Protein AF-A0A7W7GCS6-F1 (afdb_monomer_lite)

Radius of gyration: 30.34 Å; chains: 1; bounding box: 55×79×99 Å

Secondary structure (DSSP, 8-state):
-HHHHHHHHHTT---HHHHHHHSSS---HHHHHHHT-TT--SPPPHHHHHHHHHHTT--HHHHHHHHHHHHHHHHHHSPPP-----------------------------------SSSSTTSSS------S------SEEEEEPTT-SPPPEEETTEEEEEEEEEEEEETTEEEEEEEESSHHHHHHHHHHHHHSSS-EEEEEEEEEEEEEEEETTTTEEEEEEEEESS-GGGSTTHHHHHHHHHHHB-TT-SSB--GGG------

Sequence (267 aa):
MLALRELRAWSGQRSYYDVASAAEIRLAKSTVYDALNPNRERMPPLEIVRAIVIACRADLETWTQAWQHLRLREHQRAPLPTRPSISRRDPFLSPPPDLATVLTGPDANGRKPLGGQSEEMARARDDRRIVGNNPPKYDHINLAQAGTLPLARDTRAHVVERGYVVGMRGGGLRQTWVFFKDLEPALIFGRTGRMSAGDITGYGVYEAARETRYDKILGKEMTTLHMAGESLDRRKNEREAYIRWLQGVDLESAQFAPQSRRVEKAV

Structure (mmCIF, N/CA/C/O backbone):
data_AF-A0A7W7GCS6-F1
#
_entry.id   AF-A0A7W7GCS6-F1
#
loop_
_atom_site.group_PDB
_atom_site.id
_atom_site.type_symbol
_atom_site.label_atom_id
_atom_site.label_alt_id
_atom_site.label_comp_id
_atom_site.label_asym_id
_atom_site.label_entity_id
_atom_site.label_seq_id
_atom_site.pdbx_PDB_ins_code
_atom_site.Cartn_x
_atom_site.Cartn_y
_atom_site.Cartn_z
_atom_site.occupancy
_atom_site.B_iso_or_equiv
_atom_site.auth_seq_id
_atom_site.auth_comp_id
_atom_site.auth_asym_id
_atom_site.auth_atom_id
_atom_site.pdbx_PDB_model_num
ATOM 1 N N . MET A 1 1 ? 5.697 -2.372 -23.730 1.00 66.38 1 MET A N 1
ATOM 2 C CA . MET A 1 1 ? 6.009 -1.087 -23.061 1.00 66.38 1 MET A CA 1
ATOM 3 C C . MET A 1 1 ? 5.800 -1.116 -21.556 1.00 66.38 1 MET A C 1
ATOM 5 O O . MET A 1 1 ? 6.685 -0.648 -20.852 1.00 66.38 1 MET A O 1
ATOM 9 N N . LEU A 1 2 ? 4.707 -1.710 -21.059 1.00 78.44 2 LEU A N 1
ATOM 10 C CA . LEU A 1 2 ? 4.457 -1.900 -19.618 1.00 78.44 2 LEU A CA 1
ATOM 11 C C . LEU A 1 2 ? 5.656 -2.506 -18.865 1.00 78.44 2 LEU A C 1
ATOM 13 O O . LEU A 1 2 ? 6.104 -1.925 -17.883 1.00 78.44 2 LEU A O 1
ATOM 17 N N . ALA A 1 3 ? 6.276 -3.547 -19.426 1.00 85.88 3 ALA A N 1
ATOM 18 C CA . ALA A 1 3 ? 7.420 -4.229 -18.818 1.00 85.88 3 ALA A CA 1
ATOM 19 C C . ALA A 1 3 ? 8.616 -3.309 -18.464 1.00 85.88 3 ALA A C 1
ATOM 21 O O . ALA A 1 3 ? 9.210 -3.462 -17.404 1.00 85.88 3 ALA A O 1
ATOM 22 N N . LEU A 1 4 ? 8.968 -2.310 -19.291 1.00 88.62 4 LEU A N 1
ATOM 23 C CA . LEU A 1 4 ? 10.085 -1.394 -18.973 1.00 88.62 4 LEU A CA 1
ATOM 24 C C . LEU A 1 4 ? 9.730 -0.399 -17.861 1.00 88.62 4 LEU A C 1
ATOM 26 O O . LEU A 1 4 ? 10.591 -0.000 -17.075 1.00 88.62 4 LEU A O 1
ATOM 30 N N . ARG A 1 5 ? 8.457 0.005 -17.783 1.00 87.81 5 ARG A N 1
ATOM 31 C CA . ARG A 1 5 ? 7.951 0.866 -16.705 1.00 87.81 5 ARG A CA 1
ATOM 32 C C . ARG A 1 5 ? 7.933 0.105 -15.385 1.00 87.81 5 ARG A C 1
ATOM 34 O O . ARG A 1 5 ? 8.369 0.648 -14.372 1.00 87.81 5 ARG A O 1
ATOM 41 N N . GLU A 1 6 ? 7.482 -1.145 -15.426 1.00 87.00 6 GLU A N 1
ATOM 42 C CA . GLU A 1 6 ? 7.548 -2.069 -14.299 1.00 87.00 6 GLU A CA 1
ATOM 43 C C . GLU A 1 6 ? 8.997 -2.229 -13.853 1.00 87.00 6 GLU A C 1
ATOM 45 O O . GLU A 1 6 ? 9.308 -1.883 -12.722 1.00 87.00 6 GLU A O 1
ATOM 50 N N . LEU A 1 7 ? 9.919 -2.597 -14.745 1.00 90.81 7 LEU A N 1
ATOM 51 C CA . LEU A 1 7 ? 11.333 -2.752 -14.397 1.00 90.81 7 LEU A CA 1
ATOM 52 C C . LEU A 1 7 ? 11.899 -1.541 -13.628 1.00 90.81 7 LEU A C 1
ATOM 54 O O . LEU A 1 7 ? 12.531 -1.699 -12.582 1.00 90.81 7 LEU A O 1
ATOM 58 N N . ARG A 1 8 ? 11.601 -0.321 -14.088 1.00 88.00 8 ARG A N 1
ATOM 59 C CA . ARG A 1 8 ? 11.996 0.918 -13.402 1.00 88.00 8 ARG A CA 1
ATOM 60 C C . ARG A 1 8 ? 11.331 1.087 -12.030 1.00 88.00 8 ARG A C 1
ATOM 62 O O . ARG A 1 8 ? 11.945 1.619 -11.103 1.00 88.00 8 ARG A O 1
ATOM 69 N N . ALA A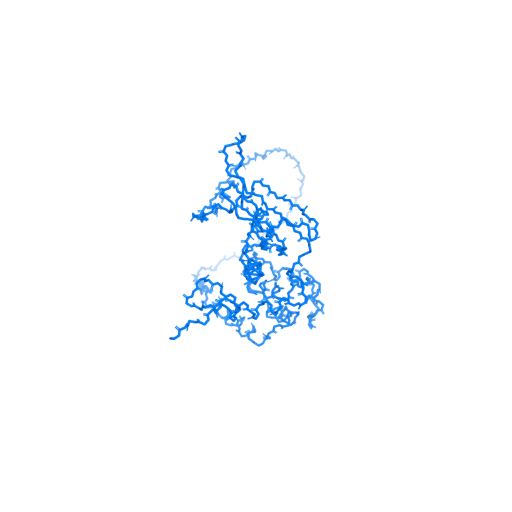 1 9 ? 10.067 0.695 -11.888 1.00 84.31 9 ALA A N 1
ATOM 70 C CA . ALA A 1 9 ? 9.374 0.720 -10.604 1.00 84.31 9 ALA A CA 1
ATOM 71 C C . ALA A 1 9 ? 10.011 -0.263 -9.609 1.00 84.31 9 ALA A C 1
ATOM 73 O O . ALA A 1 9 ? 10.255 0.110 -8.460 1.00 84.31 9 ALA A O 1
ATOM 74 N N . TRP A 1 10 ? 10.361 -1.467 -10.070 1.00 81.56 10 TRP A N 1
ATOM 75 C CA . TRP A 1 10 ? 11.029 -2.502 -9.278 1.00 81.56 10 TRP A CA 1
ATOM 76 C C . TRP A 1 10 ? 12.441 -2.098 -8.850 1.00 81.56 10 TRP A C 1
ATOM 78 O O . TRP A 1 10 ? 12.866 -2.425 -7.744 1.00 81.56 10 TRP A O 1
ATOM 88 N N . SER A 1 11 ? 13.144 -1.309 -9.665 1.00 86.31 11 SER A N 1
ATOM 89 C CA . SER A 1 11 ? 14.462 -0.765 -9.328 1.00 86.31 11 SER A CA 1
ATOM 90 C C . SER A 1 11 ? 14.408 0.482 -8.425 1.00 86.31 11 SER A C 1
ATOM 92 O O . SER A 1 11 ? 15.367 1.257 -8.396 1.00 86.31 11 SER A O 1
ATOM 94 N N . GLY A 1 12 ? 13.285 0.736 -7.742 1.00 87.81 12 GLY A N 1
ATOM 95 C CA . GLY A 1 12 ? 13.130 1.858 -6.812 1.00 87.81 12 GLY A CA 1
ATOM 96 C C . GLY A 1 12 ? 12.779 3.201 -7.459 1.00 87.81 12 GLY A C 1
ATOM 97 O O . GLY A 1 12 ? 13.084 4.238 -6.882 1.00 87.81 12 GLY A O 1
ATOM 98 N N . GLN A 1 13 ? 12.140 3.216 -8.638 1.00 83.62 13 GLN A N 1
ATOM 99 C CA . GLN A 1 13 ? 11.732 4.452 -9.330 1.00 83.62 13 GLN A CA 1
ATOM 100 C C . GLN A 1 13 ? 12.895 5.420 -9.610 1.00 83.62 13 GLN A C 1
ATOM 102 O O . GLN A 1 13 ? 12.774 6.632 -9.429 1.00 83.62 13 GLN A O 1
ATOM 107 N N . ARG A 1 14 ? 14.015 4.901 -10.126 1.00 84.56 14 ARG A N 1
ATOM 108 C CA . ARG A 1 14 ? 15.150 5.737 -10.559 1.00 84.56 14 ARG A CA 1
ATOM 109 C C . ARG A 1 14 ? 14.681 6.918 -11.403 1.00 84.56 14 ARG A C 1
ATOM 111 O O . ARG A 1 14 ? 13.774 6.771 -12.231 1.00 84.56 14 ARG A O 1
ATOM 118 N N . SER A 1 15 ? 15.241 8.104 -11.184 1.00 88.94 15 SER A N 1
ATOM 119 C CA . SER A 1 15 ? 14.819 9.274 -11.948 1.00 88.94 15 SER A CA 1
ATOM 120 C C . SER A 1 15 ? 15.180 9.093 -13.428 1.00 88.94 15 SER A C 1
ATOM 122 O O . SER A 1 15 ? 16.080 8.331 -13.776 1.00 88.94 15 SER A O 1
ATOM 124 N N . TYR A 1 16 ? 14.490 9.795 -14.331 1.00 91.25 16 TYR A N 1
ATOM 125 C CA . TYR A 1 16 ? 14.865 9.778 -15.753 1.00 91.25 16 TYR A CA 1
ATOM 126 C C . TYR A 1 16 ? 16.300 10.275 -15.977 1.00 91.25 16 TYR A C 1
ATOM 128 O O . TYR A 1 16 ? 16.936 9.884 -16.950 1.00 91.25 16 TYR A O 1
ATOM 136 N N . TYR A 1 17 ? 16.798 11.122 -15.070 1.00 89.62 17 TYR A N 1
ATOM 137 C CA . TYR A 1 17 ? 18.172 11.602 -15.086 1.00 89.62 17 TYR A CA 1
ATOM 138 C C . TYR A 1 17 ? 19.155 10.484 -14.734 1.00 89.62 17 TYR A C 1
ATOM 140 O O . TYR A 1 17 ? 20.118 10.290 -15.461 1.00 89.62 17 TYR A O 1
ATOM 148 N N . ASP A 1 18 ? 18.864 9.695 -13.696 1.00 86.31 18 ASP A N 1
ATOM 149 C CA . ASP A 1 18 ? 19.707 8.558 -13.293 1.00 86.31 18 ASP A CA 1
ATOM 150 C C . ASP A 1 18 ? 19.765 7.477 -14.372 1.00 86.31 18 ASP A C 1
ATOM 152 O O . ASP A 1 18 ? 20.781 6.814 -14.548 1.00 86.31 18 ASP A O 1
ATOM 156 N N . VAL A 1 19 ? 18.662 7.284 -15.099 1.00 87.94 19 VAL A N 1
ATOM 157 C CA . VAL A 1 19 ? 18.619 6.346 -16.225 1.00 87.94 19 VAL A CA 1
ATOM 158 C C . VAL A 1 19 ? 19.442 6.866 -17.402 1.00 87.94 19 VAL A C 1
ATOM 160 O O . VAL A 1 19 ? 20.196 6.106 -17.999 1.00 87.94 19 VAL A O 1
ATOM 163 N N . ALA A 1 20 ? 19.327 8.157 -17.716 1.00 90.25 20 ALA A N 1
ATOM 164 C CA . ALA A 1 20 ? 20.106 8.785 -18.777 1.00 90.25 20 ALA A CA 1
ATOM 165 C C . ALA A 1 20 ? 21.611 8.836 -18.459 1.00 90.25 20 ALA A C 1
ATOM 167 O O . ALA A 1 20 ? 22.422 8.704 -19.370 1.00 90.25 20 ALA A O 1
ATOM 168 N N . SER A 1 21 ? 21.985 9.019 -17.188 1.00 86.81 21 SER A N 1
ATOM 169 C CA . SER A 1 21 ? 23.383 9.107 -16.754 1.00 86.81 21 SER A CA 1
ATOM 170 C C . SER A 1 21 ? 24.062 7.746 -16.605 1.00 86.81 21 SER A C 1
ATOM 172 O O . SER A 1 21 ? 25.268 7.654 -16.806 1.00 86.81 21 SER A O 1
ATOM 174 N N . ALA A 1 22 ? 23.307 6.697 -16.268 1.00 84.69 22 ALA A N 1
ATOM 175 C CA . ALA A 1 22 ? 23.829 5.337 -16.135 1.00 84.69 22 ALA A CA 1
ATOM 176 C C . ALA A 1 22 ? 23.951 4.588 -17.473 1.00 84.69 22 ALA A C 1
ATOM 178 O O . ALA A 1 22 ? 24.526 3.503 -17.516 1.00 84.69 22 ALA A O 1
ATOM 179 N N . ALA A 1 23 ? 23.389 5.135 -18.550 1.00 82.50 23 ALA A N 1
ATOM 180 C CA . ALA A 1 23 ? 23.505 4.571 -19.883 1.00 82.50 23 ALA A CA 1
ATOM 181 C C . ALA A 1 23 ? 24.926 4.766 -20.435 1.00 82.50 23 ALA A C 1
ATOM 183 O O . ALA A 1 23 ? 25.475 5.863 -20.376 1.00 82.50 23 ALA A O 1
ATOM 184 N N . GLU A 1 24 ? 25.498 3.724 -21.044 1.00 83.44 24 GLU A N 1
ATOM 185 C CA . GLU A 1 24 ? 26.781 3.822 -21.768 1.00 83.44 24 GLU A CA 1
ATOM 186 C C . GLU A 1 24 ? 26.708 4.818 -22.939 1.00 83.44 24 GLU A C 1
ATOM 188 O O . GLU A 1 24 ? 27.707 5.407 -23.348 1.00 83.44 24 GLU A O 1
ATOM 193 N N . ILE A 1 25 ? 25.499 5.036 -23.459 1.00 85.44 25 ILE A N 1
ATOM 194 C CA . ILE A 1 25 ? 25.200 5.985 -24.526 1.00 85.44 25 ILE A CA 1
ATOM 195 C C . ILE A 1 25 ? 24.598 7.240 -23.892 1.00 85.44 25 ILE A C 1
ATOM 197 O O . ILE A 1 25 ? 23.657 7.150 -23.104 1.00 85.44 25 ILE A O 1
ATOM 201 N N . ARG A 1 26 ? 25.086 8.427 -24.277 1.00 86.69 26 ARG A N 1
ATOM 202 C CA . ARG A 1 26 ? 24.479 9.703 -23.864 1.00 86.69 26 ARG A CA 1
ATOM 203 C C . ARG A 1 26 ? 23.046 9.798 -24.390 1.00 86.69 26 ARG A C 1
ATOM 205 O O . ARG A 1 26 ? 22.824 10.115 -25.557 1.00 86.69 26 ARG A O 1
ATOM 212 N N . LEU A 1 27 ? 22.074 9.559 -23.515 1.00 92.62 27 LEU A N 1
ATOM 213 C CA . LEU A 1 27 ? 20.655 9.708 -23.818 1.00 92.62 27 LEU A CA 1
ATOM 214 C C . LEU A 1 27 ? 20.133 11.044 -23.292 1.00 92.62 27 LEU A C 1
ATOM 216 O O . LEU A 1 27 ? 20.379 11.426 -22.149 1.00 92.62 27 LEU A O 1
ATOM 220 N N . ALA A 1 28 ? 19.353 11.748 -24.110 1.00 93.75 28 ALA A N 1
ATOM 221 C CA . ALA A 1 28 ? 18.600 12.894 -23.622 1.00 93.75 28 ALA A CA 1
ATOM 222 C C . ALA A 1 28 ? 17.491 12.425 -22.666 1.00 93.75 28 ALA A C 1
ATOM 224 O O . ALA A 1 28 ? 16.844 11.397 -22.883 1.00 93.75 28 ALA A O 1
ATOM 225 N N . LYS A 1 29 ? 17.207 13.219 -21.628 1.00 92.19 29 LYS A N 1
ATOM 226 C CA . LYS A 1 29 ? 16.117 12.942 -20.676 1.00 92.19 29 LYS A CA 1
ATOM 227 C C . LYS A 1 29 ? 14.765 12.768 -21.380 1.00 92.19 29 LYS A C 1
ATOM 229 O O . LYS A 1 29 ? 13.984 11.897 -21.002 1.00 92.19 29 LYS A O 1
ATOM 234 N N . SER A 1 30 ? 14.499 13.583 -22.400 1.00 93.56 30 SER A N 1
ATOM 235 C CA . SER A 1 30 ? 13.289 13.500 -23.226 1.00 93.56 30 SER A CA 1
ATOM 236 C C . SER A 1 30 ? 13.180 12.160 -23.953 1.00 93.56 30 SER A C 1
ATOM 238 O O . SER A 1 30 ? 12.092 11.601 -24.008 1.00 93.56 30 SER A O 1
ATOM 240 N N . THR A 1 31 ? 14.295 11.601 -24.426 1.00 94.94 31 THR A N 1
ATOM 241 C CA . THR A 1 31 ? 14.343 10.285 -25.077 1.00 94.94 31 THR A CA 1
ATOM 242 C C . THR A 1 31 ? 13.965 9.164 -24.114 1.00 94.94 31 THR A C 1
ATOM 244 O O . THR A 1 31 ? 13.176 8.292 -24.466 1.00 94.94 31 THR A O 1
ATOM 247 N N . VAL A 1 32 ? 14.475 9.195 -22.877 1.00 93.94 32 VAL A N 1
ATOM 248 C CA . VAL A 1 32 ? 14.107 8.205 -21.847 1.00 93.94 32 VAL A CA 1
ATOM 249 C C . VAL A 1 32 ? 12.633 8.346 -21.462 1.00 93.94 32 VAL A C 1
ATOM 251 O O . VAL A 1 32 ? 11.934 7.347 -21.305 1.00 93.94 32 VAL A O 1
ATOM 254 N N . TYR A 1 33 ? 12.145 9.583 -21.334 1.00 93.81 33 TYR A N 1
ATOM 255 C CA . TYR A 1 33 ? 10.737 9.857 -21.054 1.00 93.81 33 TYR A CA 1
ATOM 256 C C . TYR A 1 33 ? 9.822 9.328 -22.167 1.00 93.81 33 TYR A C 1
ATOM 258 O O . TYR A 1 33 ? 8.877 8.595 -21.885 1.00 93.81 33 TYR A O 1
ATOM 266 N N . ASP A 1 34 ? 10.136 9.631 -23.428 1.00 95.06 34 ASP A N 1
ATOM 267 C CA . ASP A 1 34 ? 9.401 9.147 -24.599 1.00 95.06 34 ASP A CA 1
ATOM 268 C C . ASP A 1 34 ? 9.450 7.615 -24.707 1.00 95.06 34 ASP A C 1
ATOM 270 O O . ASP A 1 34 ? 8.449 6.962 -24.995 1.00 95.06 34 ASP A O 1
ATOM 274 N N . ALA A 1 35 ? 10.593 6.999 -24.405 1.00 94.81 35 ALA A N 1
ATOM 275 C CA . ALA A 1 35 ? 10.733 5.547 -24.368 1.00 94.81 35 ALA A CA 1
ATOM 276 C C . ALA A 1 35 ? 9.920 4.878 -23.254 1.00 94.81 35 ALA A C 1
ATOM 278 O O . ALA A 1 35 ? 9.593 3.707 -23.384 1.00 94.81 35 ALA A O 1
ATOM 279 N N . LEU A 1 36 ? 9.569 5.581 -22.179 1.00 93.38 36 LEU A N 1
ATOM 280 C CA . LEU A 1 36 ? 8.754 5.045 -21.082 1.00 93.38 36 LEU A CA 1
ATOM 281 C C . LEU A 1 36 ? 7.296 5.524 -21.127 1.00 93.38 36 LEU A C 1
ATOM 283 O O . LEU A 1 36 ? 6.518 5.193 -20.230 1.00 93.38 36 LEU A O 1
ATOM 287 N N . ASN A 1 37 ? 6.917 6.279 -22.160 1.00 91.56 37 ASN A N 1
ATOM 288 C CA . ASN A 1 37 ? 5.573 6.812 -22.317 1.00 91.56 37 ASN A CA 1
ATOM 289 C C . ASN A 1 37 ? 4.558 5.666 -22.529 1.00 91.56 37 ASN A C 1
ATOM 291 O O . ASN A 1 37 ? 4.736 4.864 -23.451 1.00 91.56 37 ASN A O 1
ATOM 295 N N . PRO A 1 38 ? 3.485 5.571 -21.714 1.00 87.06 38 PRO A N 1
ATOM 296 C CA . PRO A 1 38 ? 2.460 4.536 -21.872 1.00 87.06 38 PRO A CA 1
ATOM 297 C C . PRO A 1 38 ? 1.756 4.568 -23.230 1.00 87.06 38 PRO A C 1
ATOM 299 O O . PRO A 1 38 ? 1.341 3.520 -23.715 1.00 87.06 38 PRO A O 1
ATOM 302 N N . ASN A 1 39 ? 1.653 5.745 -23.847 1.00 88.62 39 ASN A N 1
ATOM 303 C CA . ASN A 1 39 ? 0.932 5.943 -25.104 1.00 88.62 39 ASN A CA 1
ATOM 304 C C . ASN A 1 39 ? 1.804 5.690 -26.341 1.00 88.62 39 ASN A C 1
ATOM 306 O O . ASN A 1 39 ? 1.357 5.887 -27.467 1.00 88.62 39 ASN A O 1
ATOM 310 N N . ARG A 1 40 ? 3.065 5.286 -26.158 1.00 88.81 40 ARG A N 1
ATOM 311 C CA . ARG A 1 40 ? 3.956 5.000 -27.276 1.00 88.81 40 ARG A CA 1
ATOM 312 C C . ARG A 1 40 ? 3.566 3.678 -27.934 1.00 88.81 40 ARG A C 1
ATOM 314 O O . ARG A 1 40 ? 3.756 2.608 -27.361 1.00 88.81 40 ARG A O 1
ATOM 321 N N . GLU A 1 41 ? 3.092 3.768 -29.172 1.00 87.75 41 GLU A N 1
ATOM 322 C CA . GLU A 1 41 ? 2.669 2.606 -29.964 1.00 87.75 41 GLU A CA 1
ATOM 323 C C . GLU A 1 41 ? 3.845 1.740 -30.428 1.00 87.75 41 GLU A C 1
ATOM 325 O O . GLU A 1 41 ? 3.731 0.521 -30.524 1.00 87.75 41 GLU A O 1
ATOM 330 N N . ARG A 1 42 ? 4.994 2.363 -30.717 1.00 88.50 42 ARG A N 1
ATOM 331 C CA . ARG A 1 42 ? 6.162 1.672 -31.275 1.00 88.50 42 ARG A CA 1
ATOM 332 C C . ARG A 1 42 ? 7.163 1.281 -30.202 1.00 88.50 42 ARG A C 1
ATOM 334 O O . ARG A 1 42 ? 7.600 2.121 -29.414 1.00 88.50 42 ARG A O 1
ATOM 341 N N . MET A 1 43 ? 7.626 0.037 -30.266 1.00 92.06 43 MET A N 1
ATOM 342 C CA . MET A 1 43 ? 8.716 -0.441 -29.424 1.00 92.06 43 MET A CA 1
ATOM 343 C C . MET A 1 43 ? 9.969 0.455 -29.551 1.00 92.06 43 MET A C 1
ATOM 345 O O . MET A 1 43 ? 10.353 0.805 -30.673 1.00 92.06 43 MET A O 1
ATOM 349 N N . PRO A 1 44 ? 10.610 0.859 -28.437 1.00 95.25 44 PRO A N 1
ATOM 350 C CA . PRO A 1 44 ? 11.858 1.599 -28.464 1.00 95.25 44 PRO A CA 1
ATOM 351 C C . PRO A 1 44 ? 12.964 0.791 -29.148 1.00 95.25 44 PRO A C 1
ATOM 353 O O . PRO A 1 44 ? 12.968 -0.440 -29.046 1.00 95.25 44 PRO A O 1
ATOM 356 N N . PRO A 1 45 ? 13.925 1.471 -29.792 1.00 95.12 45 PRO A N 1
ATOM 357 C CA . PRO A 1 45 ? 15.167 0.863 -30.252 1.00 95.12 45 PRO A CA 1
ATOM 358 C C . PRO A 1 45 ? 15.863 0.053 -29.153 1.00 95.12 45 PRO A C 1
ATOM 360 O O . PRO A 1 45 ? 15.849 0.445 -27.982 1.00 95.12 45 PRO A O 1
ATOM 363 N N . LEU A 1 46 ? 16.515 -1.046 -29.545 1.00 95.06 46 LEU A N 1
ATOM 364 C CA . LEU A 1 46 ? 17.197 -1.956 -28.622 1.00 95.06 46 LEU A CA 1
ATOM 365 C C . LEU A 1 46 ? 18.237 -1.236 -27.751 1.00 95.06 46 LEU A C 1
ATOM 367 O O . LEU A 1 46 ? 18.341 -1.524 -26.565 1.00 95.06 46 LEU A O 1
ATOM 371 N N . GLU A 1 47 ? 18.959 -0.261 -28.302 1.00 94.44 47 GLU A N 1
ATOM 372 C CA . GLU A 1 47 ? 19.948 0.537 -27.564 1.00 94.44 47 GLU A CA 1
ATOM 373 C C . GLU A 1 47 ? 19.341 1.260 -26.355 1.00 94.44 47 GLU A C 1
ATOM 375 O O . GLU A 1 47 ? 19.902 1.229 -25.260 1.00 94.44 47 GLU A O 1
ATOM 380 N N . ILE A 1 48 ? 18.148 1.840 -26.522 1.00 94.81 48 ILE A N 1
ATOM 381 C CA . ILE A 1 48 ? 17.435 2.521 -25.435 1.00 94.81 48 ILE A CA 1
ATOM 382 C C . ILE A 1 48 ? 16.981 1.508 -24.382 1.00 94.81 48 ILE A C 1
ATOM 384 O O . ILE A 1 48 ? 17.065 1.772 -23.184 1.00 94.81 48 ILE A O 1
ATOM 388 N N . VAL A 1 49 ? 16.525 0.330 -24.814 1.00 95.50 49 VAL A N 1
ATOM 389 C CA . VAL A 1 49 ? 16.126 -0.748 -23.900 1.00 95.50 49 VAL A CA 1
ATOM 390 C C . VAL A 1 49 ? 17.313 -1.229 -23.071 1.00 95.50 49 VAL A C 1
ATOM 392 O O . VAL A 1 49 ? 17.202 -1.297 -21.849 1.00 95.50 49 VAL A O 1
ATOM 395 N N . ARG A 1 50 ? 18.464 -1.482 -23.704 1.00 94.81 50 ARG A N 1
ATOM 396 C CA . ARG A 1 50 ? 19.701 -1.889 -23.021 1.00 94.81 50 ARG A CA 1
ATOM 397 C C . ARG A 1 50 ? 20.129 -0.856 -21.981 1.00 94.81 50 ARG A C 1
ATOM 399 O O . ARG A 1 50 ? 20.385 -1.220 -20.838 1.00 94.81 50 ARG A O 1
ATOM 406 N N . ALA A 1 51 ? 20.114 0.425 -22.345 1.00 92.56 51 ALA A N 1
ATOM 407 C CA . ALA A 1 51 ? 20.421 1.523 -21.433 1.00 92.56 51 ALA A CA 1
ATOM 408 C C . ALA A 1 51 ? 19.511 1.540 -20.190 1.00 92.56 51 ALA A C 1
ATOM 410 O O . ALA A 1 51 ? 19.998 1.643 -19.063 1.00 92.56 51 ALA A O 1
ATOM 411 N N . ILE A 1 52 ? 18.195 1.384 -20.375 1.00 93.88 52 ILE A N 1
ATOM 412 C CA . ILE A 1 52 ? 17.231 1.335 -19.265 1.00 93.88 52 ILE A CA 1
ATOM 413 C C . ILE A 1 52 ? 17.488 0.116 -18.368 1.00 93.88 52 ILE A C 1
ATOM 415 O O . ILE A 1 52 ? 17.478 0.248 -17.143 1.00 93.88 52 ILE A O 1
ATOM 419 N N . VAL A 1 53 ? 17.737 -1.057 -18.956 1.00 95.38 53 VAL A N 1
ATOM 420 C CA . VAL A 1 53 ? 17.972 -2.311 -18.220 1.00 95.38 53 VAL A CA 1
ATOM 421 C C . VAL A 1 53 ? 19.246 -2.235 -17.377 1.00 95.38 53 VAL A C 1
ATOM 423 O O . VAL A 1 53 ? 19.205 -2.560 -16.188 1.00 95.38 53 VAL A O 1
ATOM 426 N N . ILE A 1 5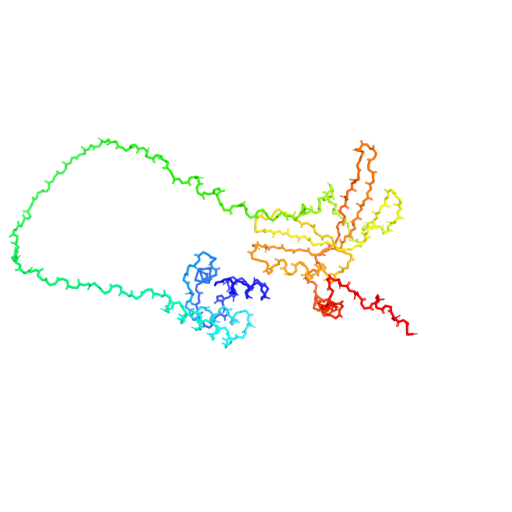4 ? 20.339 -1.718 -17.948 1.00 93.62 54 ILE A N 1
ATOM 427 C CA . ILE A 1 54 ? 21.609 -1.486 -17.242 1.00 93.62 54 ILE A CA 1
ATOM 428 C C . ILE A 1 54 ? 21.401 -0.516 -16.075 1.00 93.62 54 ILE A C 1
ATOM 430 O O . ILE A 1 54 ? 21.776 -0.816 -14.940 1.00 93.62 54 ILE A O 1
ATOM 434 N N . ALA A 1 55 ? 20.728 0.614 -16.315 1.00 92.25 55 ALA A N 1
ATOM 435 C CA . ALA A 1 55 ? 20.451 1.600 -15.273 1.00 92.25 55 ALA A CA 1
ATOM 436 C C . ALA A 1 55 ? 19.619 1.029 -14.112 1.00 92.25 55 ALA A C 1
ATOM 438 O O . ALA A 1 55 ? 19.793 1.438 -12.960 1.00 92.25 55 ALA A O 1
ATOM 439 N N . CYS A 1 56 ? 18.728 0.080 -14.409 1.00 93.00 56 CYS A N 1
ATOM 440 C CA . CYS A 1 56 ? 17.890 -0.611 -13.432 1.00 93.00 56 CYS A CA 1
ATOM 441 C C . CYS A 1 56 ? 18.569 -1.841 -12.801 1.00 93.00 56 CYS A C 1
ATOM 443 O O . CYS A 1 56 ? 17.980 -2.439 -11.902 1.00 93.00 56 CYS A O 1
ATOM 445 N N . ARG A 1 57 ? 19.799 -2.188 -13.218 1.00 93.62 57 ARG A N 1
ATOM 446 C CA . ARG A 1 57 ? 20.568 -3.364 -12.767 1.00 93.62 57 ARG A CA 1
ATOM 447 C C . ARG A 1 57 ? 19.829 -4.694 -12.963 1.00 93.62 57 ARG A C 1
ATOM 449 O O . ARG A 1 57 ? 19.889 -5.566 -12.100 1.00 93.62 57 ARG A O 1
ATOM 456 N N . ALA A 1 58 ? 19.115 -4.831 -14.075 1.00 93.12 58 ALA A N 1
ATOM 457 C CA . ALA A 1 58 ? 18.500 -6.096 -14.470 1.00 93.12 58 ALA A CA 1
ATOM 458 C C . ALA A 1 58 ? 19.382 -6.879 -15.448 1.00 93.12 58 ALA A C 1
ATOM 460 O O . ALA A 1 58 ? 20.357 -6.353 -15.984 1.00 93.12 58 ALA A O 1
ATOM 461 N N . ASP A 1 59 ? 19.027 -8.145 -15.666 1.00 95.62 59 ASP A N 1
ATOM 462 C CA . ASP A 1 59 ? 19.744 -9.029 -16.578 1.00 95.62 59 ASP A CA 1
ATOM 463 C C . ASP A 1 59 ? 19.596 -8.581 -18.042 1.00 95.62 59 ASP A C 1
ATOM 465 O O . ASP A 1 59 ? 18.531 -8.681 -18.652 1.00 95.62 59 ASP A O 1
ATOM 469 N N . LEU A 1 60 ? 20.686 -8.074 -18.614 1.00 95.06 60 LEU A N 1
ATOM 470 C CA . LEU A 1 60 ? 20.699 -7.511 -19.958 1.00 95.06 60 LEU A CA 1
ATOM 471 C C . LEU A 1 60 ? 20.389 -8.549 -21.041 1.00 95.06 60 LEU A C 1
ATOM 473 O O . LEU A 1 60 ? 19.754 -8.206 -22.044 1.00 95.06 60 LEU A O 1
ATOM 477 N N . GLU A 1 61 ? 20.829 -9.793 -20.856 1.00 95.25 61 GLU A N 1
ATOM 478 C CA . GLU A 1 61 ? 20.712 -10.833 -21.874 1.00 95.25 61 GLU A CA 1
ATOM 479 C C . GLU A 1 61 ? 19.256 -11.275 -22.031 1.00 95.25 61 GLU A C 1
ATOM 481 O O . GLU A 1 61 ? 18.698 -11.162 -23.127 1.00 95.25 61 GLU A O 1
ATOM 486 N N . THR A 1 62 ? 18.602 -11.643 -20.924 1.00 94.44 62 THR A N 1
ATOM 487 C CA . THR A 1 62 ? 17.181 -12.026 -20.912 1.00 94.44 62 THR A CA 1
ATOM 488 C C . THR A 1 62 ? 16.294 -10.937 -21.522 1.00 94.44 62 THR A C 1
ATOM 490 O O . THR A 1 62 ? 15.420 -11.217 -22.348 1.00 94.44 62 THR A O 1
ATOM 493 N N . TRP A 1 63 ? 16.528 -9.666 -21.178 1.00 95.31 63 TRP A N 1
ATOM 494 C CA . TRP A 1 63 ? 15.737 -8.554 -21.717 1.00 95.31 63 TRP A CA 1
ATOM 495 C C . TRP A 1 63 ? 16.006 -8.284 -23.201 1.00 95.31 63 TRP A C 1
ATOM 497 O O . TRP A 1 63 ? 15.080 -7.936 -23.940 1.00 95.31 63 TRP A O 1
ATOM 507 N N . THR A 1 64 ? 17.246 -8.467 -23.658 1.00 95.69 64 THR A N 1
ATOM 508 C CA . THR A 1 64 ? 17.609 -8.334 -25.076 1.00 95.69 64 THR A CA 1
ATOM 509 C C . THR A 1 64 ? 16.931 -9.416 -25.915 1.00 95.69 64 THR A C 1
ATOM 511 O O . THR A 1 64 ? 16.319 -9.100 -26.937 1.00 95.69 64 THR A O 1
ATOM 514 N N . GLN A 1 65 ? 16.960 -10.6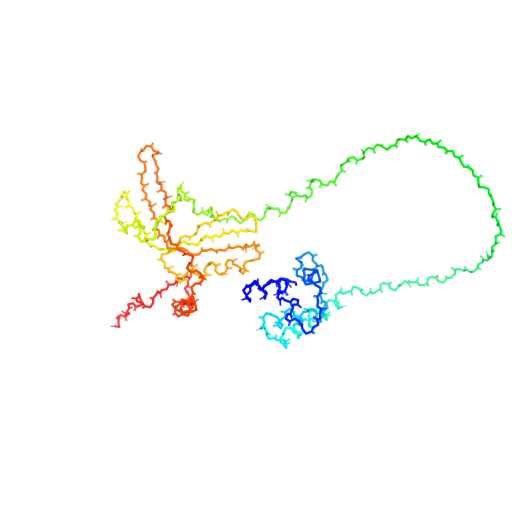70 -25.456 1.00 94.69 65 GLN A N 1
ATOM 515 C CA . GLN A 1 65 ? 16.274 -11.783 -26.117 1.00 94.69 65 GLN A CA 1
ATOM 516 C C . GLN A 1 65 ? 14.756 -11.549 -26.172 1.00 94.69 65 GLN A C 1
ATOM 518 O O . GLN A 1 65 ? 14.142 -11.664 -27.236 1.00 94.69 65 GLN A O 1
ATOM 523 N N . ALA A 1 66 ? 14.143 -11.134 -25.057 1.00 93.12 66 ALA A N 1
ATOM 524 C CA . ALA A 1 66 ? 12.715 -10.819 -25.007 1.00 93.12 66 ALA A CA 1
ATOM 525 C C . ALA A 1 66 ? 12.329 -9.706 -25.998 1.00 93.12 66 ALA A C 1
ATOM 527 O O . ALA A 1 66 ? 11.323 -9.817 -26.705 1.00 93.12 66 ALA A O 1
ATOM 528 N N . TRP A 1 67 ? 13.146 -8.651 -26.097 1.00 95.31 67 TRP A N 1
ATOM 529 C CA . TRP A 1 67 ? 12.945 -7.578 -27.070 1.00 95.31 67 TRP A CA 1
ATOM 530 C C . TRP A 1 67 ? 13.004 -8.097 -28.511 1.00 95.31 67 TRP A C 1
ATOM 532 O O . TRP A 1 67 ? 12.107 -7.807 -29.304 1.00 95.31 67 TRP A O 1
ATOM 542 N N . GLN A 1 68 ? 14.014 -8.906 -28.846 1.00 95.81 68 GLN A N 1
ATOM 543 C CA . GLN A 1 68 ? 14.172 -9.482 -30.186 1.00 95.81 68 GLN A CA 1
ATOM 544 C C . GLN A 1 68 ? 12.970 -10.355 -30.568 1.00 95.81 68 GLN A C 1
ATOM 546 O O . GLN A 1 68 ? 12.415 -10.198 -31.657 1.00 95.81 68 GLN A O 1
ATOM 551 N N . HIS A 1 69 ? 12.500 -11.205 -29.650 1.00 92.94 69 HIS A N 1
ATOM 552 C CA . HIS A 1 69 ? 11.306 -12.026 -29.859 1.00 92.94 69 HIS A CA 1
ATOM 553 C C . HIS A 1 69 ? 10.050 -11.190 -30.132 1.00 92.94 69 HIS A C 1
ATOM 555 O O . HIS A 1 69 ? 9.274 -11.512 -31.035 1.00 92.94 69 HIS A O 1
ATOM 561 N N . LEU A 1 70 ? 9.836 -10.107 -29.381 1.00 92.25 70 LEU A N 1
ATOM 562 C CA . LEU A 1 70 ? 8.698 -9.216 -29.610 1.00 92.25 70 LEU A CA 1
ATOM 563 C C . LEU A 1 70 ? 8.815 -8.479 -30.947 1.00 92.25 70 LEU A C 1
ATOM 565 O O . LEU A 1 70 ? 7.822 -8.357 -31.667 1.00 92.25 70 LEU A O 1
ATOM 569 N N . ARG A 1 71 ? 10.022 -8.046 -31.318 1.00 92.31 71 ARG A N 1
ATOM 570 C CA . ARG A 1 71 ? 10.256 -7.333 -32.574 1.00 92.31 71 ARG A CA 1
ATOM 571 C C . ARG A 1 71 ? 10.032 -8.213 -33.801 1.00 92.31 71 ARG A C 1
ATOM 573 O O . ARG A 1 71 ? 9.466 -7.740 -34.788 1.00 92.31 71 ARG A O 1
ATOM 580 N N . LEU A 1 72 ? 10.417 -9.488 -33.723 1.00 92.19 72 LEU A N 1
ATOM 581 C CA . LEU A 1 72 ? 10.116 -10.493 -34.746 1.00 92.19 72 LEU A CA 1
ATOM 582 C C . LEU A 1 72 ? 8.602 -10.680 -34.914 1.00 92.19 72 LEU A C 1
ATOM 584 O O . LEU A 1 72 ? 8.104 -10.674 -36.039 1.00 92.19 72 LEU A O 1
ATOM 588 N N . ARG A 1 73 ? 7.851 -10.759 -33.807 1.00 88.69 73 ARG A N 1
ATOM 589 C CA . ARG A 1 73 ? 6.381 -10.854 -33.842 1.00 88.69 73 ARG A CA 1
ATOM 590 C C . ARG A 1 73 ? 5.723 -9.617 -34.456 1.00 88.69 73 ARG A C 1
ATOM 592 O O . ARG A 1 73 ? 4.747 -9.760 -35.184 1.00 88.69 73 ARG A O 1
ATOM 599 N N . GLU A 1 74 ? 6.234 -8.414 -34.186 1.00 87.75 74 GLU A N 1
ATOM 600 C CA . GLU A 1 74 ? 5.735 -7.183 -34.821 1.00 87.75 74 GLU A CA 1
ATOM 601 C C . GLU A 1 74 ? 5.951 -7.195 -36.340 1.00 87.75 74 GLU A C 1
ATOM 603 O O . GLU A 1 74 ? 5.033 -6.847 -37.079 1.00 87.75 74 GLU A O 1
ATOM 608 N N . HIS A 1 75 ? 7.117 -7.650 -36.814 1.00 86.94 75 HIS A N 1
ATOM 609 C CA . HIS A 1 75 ? 7.390 -7.758 -38.254 1.00 86.94 75 HIS A CA 1
ATOM 610 C C . HIS A 1 75 ? 6.484 -8.783 -38.938 1.00 86.94 75 HIS A C 1
ATOM 612 O O . HIS A 1 75 ? 6.003 -8.530 -40.036 1.00 86.94 75 HIS A O 1
ATOM 618 N N . GLN A 1 76 ? 6.204 -9.909 -38.280 1.00 86.25 76 GLN A N 1
ATOM 619 C CA . GLN A 1 76 ? 5.295 -10.935 -38.804 1.00 86.25 76 GLN A CA 1
ATOM 620 C C . GLN A 1 76 ? 3.831 -10.476 -38.854 1.00 86.25 76 GLN A C 1
ATOM 622 O O . GLN A 1 76 ? 3.054 -10.994 -39.650 1.00 86.25 76 GLN A O 1
ATOM 627 N N . ARG A 1 77 ? 3.439 -9.519 -38.002 1.00 82.06 77 ARG A N 1
ATOM 628 C CA . ARG A 1 77 ? 2.084 -8.945 -37.975 1.00 82.06 77 ARG A CA 1
ATOM 629 C C . ARG A 1 77 ? 1.885 -7.798 -38.958 1.00 82.06 77 ARG A C 1
ATOM 631 O O . ARG A 1 77 ? 0.738 -7.425 -39.195 1.00 82.06 77 ARG A O 1
ATOM 638 N N . ALA A 1 78 ? 2.957 -7.218 -39.494 1.00 74.25 78 ALA A N 1
ATOM 639 C CA . ALA A 1 78 ? 2.829 -6.182 -40.503 1.00 74.25 78 ALA A CA 1
ATOM 640 C C . ALA A 1 78 ? 2.163 -6.797 -41.750 1.00 74.25 78 ALA A C 1
ATOM 642 O O . ALA A 1 78 ? 2.685 -7.780 -42.283 1.00 74.25 78 ALA A O 1
ATOM 643 N N . PRO A 1 79 ? 1.006 -6.278 -42.203 1.00 64.88 79 PRO A N 1
ATOM 644 C CA . PRO A 1 79 ? 0.360 -6.791 -43.400 1.00 64.88 79 PRO A CA 1
ATOM 645 C C . PRO A 1 79 ? 1.340 -6.673 -44.566 1.00 64.88 79 PRO A C 1
ATOM 647 O O . PRO A 1 79 ? 1.992 -5.639 -44.731 1.00 64.88 79 PRO A O 1
ATOM 650 N N . LEU A 1 80 ? 1.462 -7.752 -45.347 1.00 65.00 80 LEU A N 1
ATOM 651 C CA . LEU A 1 80 ? 2.245 -7.750 -46.579 1.00 65.00 80 LEU A CA 1
ATOM 652 C C . LEU A 1 80 ? 1.865 -6.500 -47.382 1.00 65.00 80 LEU A C 1
ATOM 654 O O . LEU A 1 80 ? 0.667 -6.221 -47.497 1.00 65.00 80 LEU A O 1
ATOM 658 N N . PRO A 1 81 ? 2.836 -5.737 -47.916 1.00 60.59 81 PRO A N 1
ATOM 659 C CA . PRO A 1 81 ? 2.513 -4.596 -48.750 1.00 60.59 81 PRO A CA 1
ATOM 660 C C . PRO A 1 81 ? 1.613 -5.104 -49.871 1.00 60.59 81 PRO A C 1
ATOM 662 O O . PRO A 1 81 ? 2.019 -5.970 -50.649 1.00 60.59 81 PRO A O 1
ATOM 665 N N . THR A 1 82 ? 0.377 -4.603 -49.920 1.00 56.81 82 THR A N 1
ATOM 666 C CA . THR A 1 82 ? -0.522 -4.812 -51.047 1.00 56.81 82 THR A CA 1
ATOM 667 C C . THR A 1 82 ? 0.232 -4.288 -52.253 1.00 56.81 82 THR A C 1
ATOM 669 O O . THR A 1 82 ? 0.385 -3.080 -52.425 1.00 56.81 82 THR A O 1
ATOM 672 N N . ARG A 1 83 ? 0.833 -5.206 -53.013 1.00 49.06 83 ARG A N 1
ATOM 673 C CA . ARG A 1 83 ? 1.635 -4.890 -54.187 1.00 49.06 83 ARG A CA 1
ATOM 674 C C . ARG A 1 83 ? 0.746 -4.007 -55.060 1.00 49.06 83 ARG A C 1
ATOM 676 O O . ARG A 1 83 ? -0.313 -4.497 -55.455 1.00 49.06 83 ARG A O 1
ATOM 683 N N . PRO A 1 84 ? 1.098 -2.735 -55.329 1.00 57.09 84 PRO A N 1
ATOM 684 C CA . PRO A 1 84 ? 0.320 -1.958 -56.270 1.00 57.09 84 PRO A CA 1
ATOM 685 C C . PRO A 1 84 ? 0.370 -2.737 -57.578 1.00 57.09 84 PRO A C 1
ATOM 687 O O . PRO A 1 84 ? 1.444 -2.983 -58.134 1.00 57.09 84 PRO A O 1
ATOM 690 N N . SER A 1 85 ? -0.790 -3.228 -58.008 1.00 54.97 85 SER A N 1
ATOM 691 C CA . SER A 1 85 ? -0.962 -3.776 -59.338 1.00 54.97 85 SER A CA 1
ATOM 692 C C . SER A 1 85 ? -0.600 -2.645 -60.287 1.00 54.97 85 SER A C 1
ATOM 694 O O . SER A 1 85 ? -1.368 -1.698 -60.450 1.00 54.97 85 SER A O 1
ATOM 696 N N . ILE A 1 86 ? 0.610 -2.702 -60.838 1.00 51.47 86 ILE A N 1
ATOM 697 C CA . ILE A 1 86 ? 1.043 -1.831 -61.922 1.00 51.47 86 ILE A CA 1
ATOM 698 C C . ILE A 1 86 ? 0.108 -2.156 -63.086 1.00 51.47 86 ILE A C 1
ATOM 700 O O . ILE A 1 86 ? 0.325 -3.105 -63.839 1.00 51.47 86 ILE A O 1
ATOM 704 N N . SER A 1 87 ? -0.988 -1.402 -63.174 1.00 49.22 87 SER A N 1
ATOM 705 C CA . SER A 1 87 ? -1.816 -1.345 -64.363 1.00 49.22 87 SER A CA 1
ATOM 706 C C . SER A 1 87 ? -1.011 -0.585 -65.403 1.00 49.22 87 SER A C 1
ATOM 708 O O . SER A 1 87 ? -0.821 0.625 -65.334 1.00 49.22 87 SER A O 1
ATOM 710 N N . ARG A 1 88 ? -0.469 -1.369 -66.322 1.00 58.41 88 ARG A N 1
ATOM 711 C CA . ARG A 1 88 ? 0.118 -0.969 -67.596 1.00 58.41 88 ARG A CA 1
ATOM 712 C C . ARG A 1 88 ? -0.936 -0.204 -68.425 1.00 58.41 88 ARG A C 1
ATOM 714 O O . ARG A 1 88 ? -2.091 -0.627 -68.410 1.00 58.41 88 ARG A O 1
ATOM 721 N N . ARG A 1 89 ? -0.476 0.793 -69.204 1.00 47.03 89 ARG A N 1
ATOM 722 C CA . ARG A 1 89 ? -1.157 1.716 -70.162 1.00 47.03 89 ARG A CA 1
ATOM 723 C C . ARG A 1 89 ? -1.385 3.129 -69.601 1.00 47.03 89 ARG A C 1
ATOM 725 O O . ARG A 1 89 ? -1.948 3.257 -68.527 1.00 47.03 89 ARG A O 1
ATOM 732 N N . ASP A 1 90 ? -1.010 4.227 -70.254 1.00 44.00 90 ASP A N 1
ATOM 733 C CA . ASP A 1 90 ? -0.364 4.446 -71.555 1.00 44.00 90 ASP A CA 1
ATOM 734 C C . ASP A 1 90 ? 0.352 5.823 -71.573 1.00 44.00 90 ASP A C 1
ATOM 736 O O . ASP A 1 90 ? 0.101 6.653 -70.696 1.00 44.00 90 ASP A O 1
ATOM 740 N N . PRO A 1 91 ? 1.250 6.065 -72.549 1.00 62.44 91 PRO A N 1
ATOM 741 C CA . PRO A 1 91 ? 2.098 7.251 -72.660 1.00 62.44 91 PRO A CA 1
ATOM 742 C C . PRO A 1 91 ? 1.534 8.259 -73.670 1.00 62.44 91 PRO A C 1
ATOM 744 O O . PRO A 1 91 ? 1.451 7.910 -74.835 1.00 62.44 91 PRO A O 1
ATOM 747 N N . PHE A 1 92 ? 1.227 9.510 -73.308 1.00 44.00 92 PHE A N 1
ATOM 748 C CA . PHE A 1 92 ? 1.068 10.573 -74.317 1.00 44.00 92 PHE A CA 1
ATOM 749 C C . PHE A 1 92 ? 1.275 11.994 -73.741 1.00 44.00 92 PHE A C 1
ATOM 751 O O . PHE A 1 92 ? 0.567 12.417 -72.836 1.00 44.00 92 PHE A O 1
ATOM 758 N N . LEU A 1 93 ? 2.247 12.690 -74.357 1.00 43.47 93 LEU A N 1
ATOM 759 C CA . LEU A 1 93 ? 2.388 14.140 -74.618 1.00 43.47 93 LEU A CA 1
ATOM 760 C C . LEU A 1 93 ? 2.548 15.151 -73.458 1.00 43.47 93 LEU A C 1
ATOM 762 O O . LEU A 1 93 ? 1.579 15.609 -72.872 1.00 43.47 93 LEU A O 1
ATOM 766 N N . SER A 1 94 ? 3.814 15.536 -73.231 1.00 41.44 94 SER A N 1
ATOM 767 C CA . SER A 1 94 ? 4.446 16.862 -73.467 1.00 41.44 94 SER A CA 1
ATOM 768 C C . SER A 1 94 ? 3.749 18.212 -73.126 1.00 41.44 94 SER A C 1
ATOM 770 O O . SER A 1 94 ? 2.530 18.300 -73.120 1.00 41.44 94 SER A O 1
ATOM 772 N N . PRO A 1 95 ? 4.540 19.296 -72.884 1.00 51.03 95 PRO A N 1
ATOM 773 C CA . PRO A 1 95 ? 4.256 20.374 -71.915 1.00 51.03 95 PRO A CA 1
ATOM 774 C C . PRO A 1 95 ? 4.049 21.794 -72.561 1.00 51.03 95 PRO A C 1
ATOM 776 O O . PRO A 1 95 ? 3.508 21.832 -73.662 1.00 51.03 95 PRO A O 1
ATOM 779 N N . PRO A 1 96 ? 4.370 22.952 -71.911 1.00 62.16 96 PRO A N 1
ATOM 780 C CA . PRO A 1 96 ? 3.486 24.089 -71.559 1.00 62.16 96 PRO A CA 1
ATOM 781 C C . PRO A 1 96 ? 3.699 25.359 -72.445 1.00 62.16 96 PRO A C 1
ATOM 783 O O . PRO A 1 96 ? 4.341 25.236 -73.489 1.00 62.16 96 PRO A O 1
ATOM 786 N N . PRO A 1 97 ? 3.200 26.574 -72.083 1.00 51.34 97 PRO A N 1
ATOM 787 C CA . PRO A 1 97 ? 4.090 27.527 -71.378 1.00 51.34 97 PRO A CA 1
ATOM 788 C C . PRO A 1 97 ? 3.447 28.613 -70.459 1.00 51.34 97 PRO A C 1
ATOM 790 O O . PRO A 1 97 ? 2.270 28.941 -70.553 1.00 51.34 97 PRO A O 1
ATOM 793 N N . ASP A 1 98 ? 4.328 29.158 -69.607 1.00 36.56 98 ASP A N 1
ATOM 794 C CA . ASP A 1 98 ? 4.518 30.537 -69.098 1.00 36.56 98 ASP A CA 1
ATOM 795 C C . ASP A 1 98 ? 3.486 31.363 -68.289 1.00 36.56 98 ASP A C 1
ATOM 797 O O . ASP A 1 98 ? 2.439 31.795 -68.756 1.00 36.56 98 ASP A O 1
ATOM 801 N N . LEU A 1 99 ? 3.932 31.679 -67.058 1.00 35.28 99 LEU A N 1
ATOM 802 C CA . LEU A 1 99 ? 4.216 33.017 -66.491 1.00 35.28 99 LEU A CA 1
ATOM 803 C C . LEU A 1 99 ? 3.434 34.240 -67.019 1.00 35.28 99 LEU A C 1
ATOM 805 O O . LEU A 1 99 ? 3.714 34.734 -68.105 1.00 35.28 99 LEU A O 1
ATOM 809 N N . ALA A 1 100 ? 2.631 34.865 -66.142 1.00 30.39 100 ALA A N 1
ATOM 810 C CA . ALA A 1 100 ? 2.886 36.204 -65.567 1.00 30.39 100 ALA A CA 1
ATOM 811 C C . ALA A 1 100 ? 1.639 36.811 -64.880 1.00 30.39 100 ALA A C 1
ATOM 813 O O . ALA A 1 100 ? 0.510 36.583 -65.307 1.00 30.39 100 ALA A O 1
ATOM 814 N N . THR A 1 101 ? 1.899 37.724 -63.928 1.00 39.66 101 THR A N 1
ATOM 815 C CA . THR A 1 101 ? 1.003 38.796 -63.406 1.00 39.66 101 THR A CA 1
ATOM 816 C C . THR A 1 101 ? 0.151 38.385 -62.188 1.00 39.66 101 THR A C 1
ATOM 818 O O . THR A 1 101 ? -0.822 37.660 -62.318 1.00 39.66 101 THR A O 1
ATOM 821 N N . VAL A 1 102 ? 0.575 38.608 -60.933 1.00 33.81 102 VAL A N 1
ATOM 822 C CA . VAL A 1 102 ? 0.652 39.869 -60.145 1.00 33.81 102 VAL A CA 1
ATOM 823 C C . VAL A 1 102 ? -0.700 40.600 -60.028 1.00 33.81 102 VAL A C 1
ATOM 825 O O . VAL A 1 102 ? -1.197 41.099 -61.026 1.00 33.81 102 VAL A O 1
ATOM 828 N N . LEU A 1 103 ? -1.211 40.725 -58.789 1.00 31.86 103 LEU A N 1
ATOM 829 C CA . LEU A 1 103 ? -1.809 41.922 -58.147 1.00 31.86 103 LEU A CA 1
ATOM 830 C C . LEU A 1 103 ? -3.029 41.615 -57.244 1.00 31.86 103 LEU A C 1
ATOM 832 O O . LEU A 1 103 ? -4.106 41.267 -57.705 1.00 31.86 103 LEU A O 1
ATOM 836 N N . THR A 1 104 ? -2.793 41.796 -55.937 1.00 34.41 104 THR A N 1
ATOM 837 C CA . THR A 1 104 ? -3.590 42.555 -54.942 1.00 34.41 104 THR A CA 1
ATOM 838 C C . THR A 1 104 ? -5.124 42.465 -54.910 1.00 34.41 104 THR A C 1
ATOM 840 O O . THR A 1 104 ? -5.794 42.878 -55.849 1.00 34.41 104 THR A O 1
ATOM 843 N N . GLY A 1 105 ? -5.672 42.178 -53.722 1.00 29.77 105 GLY A N 1
ATOM 844 C CA . GLY A 1 105 ? -7.018 42.629 -53.339 1.00 29.77 105 GLY A CA 1
ATOM 845 C C . GLY A 1 105 ? -7.644 41.849 -52.174 1.00 29.77 105 GLY A C 1
ATOM 846 O O . GLY A 1 105 ? -7.737 40.632 -52.291 1.00 29.77 105 GLY A O 1
ATOM 847 N N . PRO A 1 106 ? -8.035 42.501 -51.059 1.00 54.16 106 PRO A N 1
ATOM 848 C CA . PRO A 1 106 ? -8.591 41.871 -49.856 1.00 54.16 106 PRO A CA 1
ATOM 849 C C . PRO A 1 106 ? -10.117 41.695 -49.945 1.00 54.16 106 PRO A C 1
ATOM 851 O O . PRO A 1 106 ? -10.734 42.359 -50.762 1.00 54.16 106 PRO A O 1
ATOM 854 N N . ASP A 1 107 ? -10.684 40.806 -49.115 1.00 40.09 107 ASP A N 1
ATOM 855 C CA . ASP A 1 107 ? -12.021 40.876 -48.472 1.00 40.09 107 ASP A CA 1
ATOM 856 C C . ASP A 1 107 ? -12.294 39.520 -47.777 1.00 40.09 107 ASP A C 1
ATOM 858 O O . ASP A 1 107 ? -12.108 38.449 -48.346 1.00 40.09 107 ASP A O 1
ATOM 862 N N . ALA A 1 108 ? -12.440 39.465 -46.451 1.00 39.16 108 ALA A N 1
ATOM 863 C CA . ALA A 1 108 ? -13.680 39.691 -45.701 1.00 39.16 108 ALA A CA 1
ATOM 864 C C . ALA A 1 108 ? -14.814 38.697 -46.044 1.00 39.16 108 ALA A C 1
ATOM 866 O O . ALA A 1 108 ? -15.608 38.936 -46.943 1.00 39.16 108 ALA A O 1
ATOM 867 N N . ASN A 1 109 ? -14.906 37.608 -45.262 1.00 37.53 109 ASN A N 1
ATOM 868 C CA . ASN A 1 109 ? -16.117 37.098 -44.583 1.00 37.53 109 ASN A CA 1
ATOM 869 C C . ASN A 1 109 ? -16.192 35.567 -44.479 1.00 37.53 109 ASN A C 1
ATOM 871 O O . ASN A 1 109 ? -16.008 34.829 -45.440 1.00 37.53 109 ASN A O 1
ATOM 875 N N . GLY A 1 110 ? -16.623 35.115 -43.298 1.00 38.38 110 GLY A N 1
ATOM 876 C CA . GLY A 1 110 ? -17.479 33.936 -43.180 1.00 38.38 110 GLY A CA 1
ATOM 877 C C . GLY A 1 110 ? -16.789 32.603 -42.909 1.00 38.38 110 GLY A C 1
ATOM 878 O O . GLY A 1 110 ? -16.755 31.730 -43.770 1.00 38.38 110 GLY A O 1
ATOM 879 N N . ARG A 1 111 ? -16.379 32.358 -41.658 1.00 37.97 111 ARG A N 1
ATOM 880 C CA . ARG A 1 111 ? -16.325 30.982 -41.136 1.00 37.97 111 ARG A CA 1
ATOM 881 C C . ARG A 1 111 ? -17.263 30.822 -39.946 1.00 37.97 111 ARG A C 1
ATOM 883 O O . ARG A 1 111 ? -16.994 31.295 -38.848 1.00 37.97 111 ARG A O 1
ATOM 890 N N . LYS A 1 112 ? -18.372 30.126 -40.217 1.00 42.69 112 LYS A N 1
ATOM 891 C CA . LYS A 1 112 ? -19.215 29.436 -39.234 1.00 42.69 112 LYS A CA 1
ATOM 892 C C . LYS A 1 112 ? -18.351 28.522 -38.348 1.00 42.69 112 LYS A C 1
ATOM 894 O O . LYS A 1 112 ? -17.488 27.831 -38.892 1.00 42.69 112 LYS A O 1
ATOM 899 N N . PRO A 1 113 ? -18.629 28.409 -37.040 1.00 42.06 113 PRO A N 1
ATOM 900 C CA . PRO A 1 113 ? -18.155 27.284 -36.253 1.00 42.06 113 PRO A CA 1
ATOM 901 C C . PRO A 1 113 ? -19.031 26.060 -36.561 1.00 42.06 113 PRO A C 1
ATOM 903 O O . PRO A 1 113 ? -20.231 26.055 -36.291 1.00 42.06 113 PRO A O 1
ATOM 906 N N . LEU A 1 114 ? -18.435 25.021 -37.148 1.00 47.22 114 LEU A N 1
ATOM 907 C CA . LEU A 1 114 ? -19.014 23.679 -37.130 1.00 47.22 114 LEU A CA 1
ATOM 908 C C . LEU A 1 114 ? -18.741 23.089 -35.748 1.00 47.22 114 LEU A C 1
ATOM 910 O O . LEU A 1 114 ? -17.620 22.697 -35.430 1.00 47.22 114 LEU A O 1
ATOM 914 N N . GLY A 1 115 ? -19.779 23.103 -34.918 1.00 38.91 115 GLY A N 1
ATOM 915 C CA . GLY A 1 115 ? -19.847 22.288 -33.719 1.00 38.91 115 GLY A CA 1
ATOM 916 C C . GLY A 1 115 ? -20.127 20.823 -34.050 1.00 38.91 115 GLY A C 1
ATOM 917 O O . GLY A 1 115 ? -20.657 20.496 -35.111 1.00 38.91 115 GLY A O 1
ATOM 918 N N . GLY A 1 116 ? -19.824 19.976 -33.068 1.00 43.62 116 GLY A N 1
ATOM 919 C CA . GLY A 1 116 ? -20.419 18.655 -32.916 1.00 43.62 116 GLY A CA 1
ATOM 920 C C . GLY A 1 116 ? -19.591 17.516 -33.493 1.00 43.62 116 GLY A C 1
ATOM 921 O O . GLY A 1 116 ? -19.704 17.226 -34.676 1.00 43.62 116 GLY A O 1
ATOM 922 N N . GLN A 1 117 ? -18.816 16.858 -32.620 1.00 41.69 117 GLN A N 1
ATOM 923 C CA . GLN A 1 117 ? -18.693 15.392 -32.472 1.00 41.69 117 GLN A CA 1
ATOM 924 C C . GLN A 1 117 ? -17.355 15.028 -31.802 1.00 41.69 117 GLN A C 1
ATOM 926 O O . GLN A 1 117 ? -16.444 14.506 -32.437 1.00 41.69 117 GLN A O 1
ATOM 931 N N . SER A 1 118 ? -17.207 15.309 -30.505 1.00 50.44 118 SER A N 1
ATOM 932 C CA . SER A 1 118 ? -16.061 14.780 -29.737 1.00 50.44 118 SER A CA 1
ATOM 933 C C . SER A 1 118 ? -16.259 14.698 -28.217 1.00 50.44 118 SER A C 1
ATOM 935 O O . SER A 1 118 ? -15.317 14.356 -27.509 1.00 50.44 118 SER A O 1
ATOM 937 N N . GLU A 1 119 ? -17.476 14.902 -27.697 1.00 44.03 119 GLU A N 1
ATOM 938 C CA . GLU A 1 119 ? -17.765 14.716 -26.260 1.00 44.03 119 GLU A CA 1
ATOM 939 C C . GLU A 1 119 ? -18.474 13.392 -25.920 1.00 44.03 119 GLU A C 1
ATOM 941 O O . GLU A 1 119 ? -18.475 12.979 -24.761 1.00 44.03 119 GLU A O 1
ATOM 946 N N . GLU A 1 120 ? -19.007 12.663 -26.904 1.00 39.19 120 GLU A N 1
ATOM 947 C CA . GLU A 1 120 ? -19.802 11.451 -26.639 1.00 39.19 120 GLU A CA 1
ATOM 948 C C . GLU A 1 120 ? -18.966 10.156 -26.588 1.00 39.19 120 GLU A C 1
ATOM 950 O O . GLU A 1 120 ? -19.337 9.194 -25.920 1.00 39.19 120 GLU A O 1
ATOM 955 N N . MET A 1 121 ? -17.764 10.144 -27.177 1.00 38.78 121 MET A N 1
ATOM 956 C CA . MET A 1 121 ? -16.845 8.993 -27.098 1.00 38.78 121 MET A CA 1
ATOM 957 C C . MET A 1 121 ? -15.966 8.969 -25.836 1.00 38.78 121 MET A C 1
ATOM 959 O O . MET A 1 121 ? -15.365 7.939 -25.530 1.00 38.78 121 MET A O 1
ATOM 963 N N . ALA A 1 122 ? -15.916 10.058 -25.062 1.00 45.25 122 ALA A N 1
ATOM 964 C CA . ALA A 1 122 ? -15.139 10.121 -23.820 1.00 45.25 122 ALA A CA 1
ATOM 965 C C . ALA A 1 122 ? -15.864 9.504 -22.605 1.00 45.25 122 ALA A C 1
ATOM 967 O O . ALA A 1 122 ? -15.248 9.328 -21.557 1.00 45.25 122 ALA A O 1
ATOM 968 N N . ARG A 1 123 ? -17.149 9.137 -22.732 1.00 41.22 123 ARG A N 1
ATOM 969 C CA . ARG A 1 123 ? -17.953 8.573 -21.629 1.00 41.22 123 ARG A CA 1
ATOM 970 C C . ARG A 1 123 ? -18.140 7.052 -21.675 1.00 41.22 123 ARG A C 1
ATOM 972 O O . ARG A 1 123 ? -18.662 6.488 -20.726 1.00 41.22 123 ARG A O 1
ATOM 979 N N . ALA A 1 124 ? -17.674 6.372 -22.725 1.00 39.72 124 ALA A N 1
ATOM 980 C CA . ALA A 1 124 ? -17.968 4.950 -22.953 1.00 39.72 124 ALA A CA 1
ATOM 981 C C . ALA A 1 124 ? -16.843 3.967 -22.551 1.00 39.72 124 ALA A C 1
ATOM 983 O O . ALA A 1 124 ? -16.890 2.796 -22.923 1.00 39.72 124 ALA A O 1
ATOM 984 N N . ARG A 1 125 ? -15.809 4.409 -21.817 1.00 43.72 125 ARG A N 1
ATOM 985 C CA . ARG A 1 125 ? -14.684 3.539 -21.399 1.00 43.72 125 ARG A CA 1
ATOM 986 C C . ARG A 1 125 ? -14.566 3.272 -19.899 1.00 43.72 125 ARG A C 1
ATOM 988 O O . ARG A 1 125 ? -13.684 2.507 -19.521 1.00 43.72 125 ARG A O 1
ATOM 995 N N . ASP A 1 126 ? -15.460 3.811 -19.075 1.00 41.47 126 ASP A N 1
ATOM 996 C CA . ASP A 1 126 ? -15.345 3.735 -17.611 1.00 41.47 126 ASP A CA 1
ATOM 997 C C . ASP A 1 126 ? -16.463 2.910 -16.955 1.00 41.47 126 ASP A C 1
ATOM 999 O O . ASP A 1 126 ? -17.006 3.276 -15.921 1.00 41.47 126 ASP A O 1
ATOM 1003 N N . ASP A 1 127 ? -16.832 1.790 -17.587 1.00 32.81 127 ASP A N 1
ATOM 1004 C CA . ASP A 1 127 ? -17.902 0.905 -17.100 1.00 32.81 127 ASP A CA 1
ATOM 1005 C C . ASP A 1 127 ? -17.452 -0.555 -16.931 1.00 32.81 127 ASP A C 1
ATOM 1007 O O . ASP A 1 127 ? -18.246 -1.496 -16.924 1.00 32.81 127 ASP A O 1
ATOM 1011 N N . ARG A 1 128 ? -16.151 -0.774 -16.685 1.00 41.88 128 ARG A N 1
ATOM 1012 C CA . ARG A 1 128 ? -15.709 -1.985 -15.971 1.00 41.88 128 ARG A CA 1
ATOM 1013 C C . ARG A 1 128 ? -15.908 -1.769 -14.480 1.00 41.88 128 ARG A C 1
ATOM 1015 O O . ARG A 1 128 ? -14.963 -1.701 -13.698 1.00 41.88 128 ARG A O 1
ATOM 1022 N N . ARG A 1 129 ? -17.181 -1.658 -14.108 1.00 37.84 129 ARG A N 1
ATOM 1023 C CA . ARG A 1 129 ? -17.661 -1.704 -12.736 1.00 37.84 129 ARG A CA 1
ATOM 1024 C C . ARG A 1 129 ? -17.276 -3.078 -12.194 1.00 37.84 129 ARG A C 1
ATOM 1026 O O . ARG A 1 129 ? -17.960 -4.067 -12.441 1.00 37.84 129 ARG A O 1
ATOM 1033 N N . ILE A 1 130 ? -16.131 -3.154 -11.517 1.00 34.56 130 ILE A N 1
ATOM 1034 C CA . ILE A 1 130 ? -15.806 -4.284 -10.651 1.00 34.56 130 ILE A CA 1
ATOM 1035 C C . ILE A 1 130 ? -16.888 -4.264 -9.571 1.00 34.56 130 ILE A C 1
ATOM 1037 O O . ILE A 1 130 ? -16.852 -3.478 -8.627 1.00 34.56 130 ILE A O 1
ATOM 1041 N N . VAL A 1 131 ? -17.932 -5.056 -9.798 1.00 35.75 131 VAL A N 1
ATOM 1042 C CA . VAL A 1 131 ? -18.968 -5.357 -8.821 1.00 35.75 131 VAL A CA 1
ATOM 1043 C C . VAL A 1 131 ? -18.278 -6.160 -7.727 1.00 35.75 131 VAL A C 1
ATOM 1045 O O . VAL A 1 131 ? -17.959 -7.328 -7.918 1.00 35.75 131 VAL A O 1
ATOM 1048 N N . GLY A 1 132 ? -17.980 -5.512 -6.604 1.00 33.78 132 GLY A N 1
ATOM 1049 C CA . GLY A 1 132 ? -17.384 -6.186 -5.458 1.00 33.78 132 GLY A CA 1
ATOM 1050 C C . GLY A 1 132 ? -16.685 -5.222 -4.514 1.00 33.78 132 GLY A C 1
ATOM 1051 O O . GLY A 1 132 ? -15.547 -4.840 -4.752 1.00 33.78 132 GLY A O 1
ATOM 1052 N N . ASN A 1 133 ? -17.373 -4.911 -3.416 1.00 37.69 133 ASN A N 1
ATOM 1053 C CA . ASN A 1 133 ? -16.872 -4.270 -2.201 1.00 37.69 133 ASN A CA 1
ATOM 1054 C C . ASN A 1 133 ? -16.508 -2.786 -2.333 1.00 37.69 133 ASN A C 1
ATOM 1056 O O . ASN A 1 133 ? -15.408 -2.413 -2.733 1.00 37.69 133 ASN A O 1
ATOM 1060 N N . ASN A 1 134 ? -17.430 -1.929 -1.872 1.00 47.25 134 ASN A N 1
ATOM 1061 C CA . ASN A 1 134 ? -17.054 -0.604 -1.383 1.00 47.25 134 ASN A CA 1
ATOM 1062 C C . ASN A 1 134 ? -15.839 -0.787 -0.458 1.00 47.25 134 ASN A C 1
ATOM 1064 O O . ASN A 1 134 ? -15.930 -1.601 0.469 1.00 47.25 134 ASN A O 1
ATOM 1068 N N . PRO A 1 135 ? -14.715 -0.086 -0.691 1.00 55.28 135 PRO A N 1
ATOM 1069 C CA . PRO A 1 135 ? -13.590 -0.154 0.228 1.00 55.28 135 PRO A CA 1
ATOM 1070 C C . PRO A 1 135 ? -14.100 0.180 1.636 1.00 55.28 135 PRO A C 1
ATOM 1072 O O . PRO A 1 135 ? -15.020 1.002 1.746 1.00 55.28 135 PRO A O 1
ATOM 1075 N N . PRO A 1 136 ? -13.561 -0.453 2.696 1.00 60.44 136 PRO A N 1
ATOM 1076 C CA . PRO A 1 136 ? -13.990 -0.179 4.060 1.00 60.44 136 PRO A CA 1
ATOM 1077 C C . PRO A 1 136 ? -13.948 1.330 4.286 1.00 60.44 136 PRO A C 1
ATOM 1079 O O . PRO A 1 136 ? -12.891 1.964 4.244 1.00 60.44 136 PRO A O 1
ATOM 1082 N N . LYS A 1 137 ? -15.135 1.919 4.422 1.00 84.44 137 LYS A N 1
ATOM 1083 C CA . LYS A 1 137 ? -15.287 3.355 4.576 1.00 84.44 137 LYS A CA 1
ATOM 1084 C C . LYS A 1 137 ? -15.165 3.637 6.061 1.00 84.44 137 LYS A C 1
ATOM 1086 O O . LYS A 1 137 ? -16.110 3.418 6.805 1.00 84.44 137 LYS A O 1
ATOM 1091 N N . TYR A 1 138 ? -13.989 4.083 6.478 1.00 93.00 138 TYR A N 1
ATOM 1092 C CA . TYR A 1 138 ? -13.820 4.644 7.811 1.00 93.00 138 TYR A CA 1
ATOM 1093 C C . TYR A 1 138 ? -14.663 5.913 7.915 1.00 93.00 138 TYR A C 1
ATOM 1095 O O . TYR A 1 138 ? -14.613 6.766 7.024 1.00 93.00 138 TYR A O 1
ATOM 1103 N N . ASP A 1 139 ? -15.434 6.036 8.990 1.00 95.00 139 ASP A N 1
ATOM 1104 C CA . ASP A 1 139 ? -16.161 7.266 9.290 1.00 95.00 139 ASP A CA 1
ATOM 1105 C C . ASP A 1 139 ? -15.179 8.383 9.665 1.00 95.00 139 ASP A C 1
ATOM 1107 O O . ASP A 1 139 ? -15.368 9.539 9.282 1.00 95.00 139 ASP A O 1
ATOM 1111 N N . HIS A 1 140 ? -14.095 8.019 10.360 1.00 95.25 140 HIS A N 1
ATOM 1112 C CA . HIS A 1 140 ? -13.058 8.939 10.816 1.00 95.25 140 HIS A CA 1
ATOM 1113 C C . HIS A 1 140 ? -11.657 8.362 10.616 1.00 95.25 140 HIS A C 1
ATOM 1115 O O . HIS A 1 140 ? -11.433 7.158 10.759 1.00 95.25 140 HIS A O 1
ATOM 1121 N N . ILE A 1 141 ? -10.700 9.241 10.315 1.00 95.94 141 ILE A N 1
ATOM 1122 C CA . ILE A 1 141 ? -9.279 8.907 10.218 1.00 95.94 141 ILE A CA 1
ATOM 1123 C C . ILE A 1 141 ? -8.508 9.909 11.069 1.00 95.94 141 ILE A C 1
ATOM 1125 O O . ILE A 1 141 ? -8.509 11.104 10.776 1.00 95.94 141 ILE A O 1
ATOM 1129 N N . ASN A 1 142 ? -7.839 9.408 12.101 1.00 96.56 142 ASN A N 1
ATOM 1130 C CA . ASN A 1 142 ? -7.085 10.194 13.061 1.00 96.56 142 ASN A CA 1
ATOM 1131 C C . ASN A 1 142 ? -5.591 9.912 12.921 1.00 96.56 142 ASN A C 1
ATOM 1133 O O . ASN A 1 142 ? -5.159 8.759 12.864 1.00 96.56 142 ASN A O 1
ATOM 1137 N N . LEU A 1 143 ? -4.798 10.980 12.923 1.00 95.88 143 LEU A N 1
ATOM 1138 C CA . LEU A 1 143 ? -3.349 10.899 13.055 1.00 95.88 143 LEU A CA 1
ATOM 1139 C C . LEU A 1 143 ? -2.999 10.979 14.543 1.00 95.88 143 LEU A C 1
ATOM 1141 O O . LEU A 1 143 ? -3.222 12.002 15.187 1.00 95.88 143 LEU A O 1
ATOM 1145 N N . ALA A 1 144 ? -2.485 9.882 15.081 1.00 94.06 144 ALA A N 1
ATOM 1146 C CA . ALA A 1 144 ? -2.013 9.758 16.449 1.00 94.06 144 ALA A CA 1
ATOM 1147 C C . ALA A 1 144 ? -0.486 9.918 16.502 1.00 94.06 144 ALA A C 1
ATOM 1149 O O . ALA A 1 144 ? 0.228 9.673 15.525 1.00 94.06 144 ALA A O 1
ATOM 1150 N N . GLN A 1 145 ? 0.032 10.312 17.663 1.00 92.88 145 GLN A N 1
ATOM 1151 C CA . GLN A 1 145 ? 1.472 10.324 17.893 1.00 92.88 145 GLN A CA 1
ATOM 1152 C C . GLN A 1 145 ? 2.004 8.885 17.991 1.00 92.88 145 GLN A C 1
ATOM 1154 O O . GLN A 1 145 ? 1.281 7.940 18.324 1.00 92.88 145 GLN A O 1
ATOM 1159 N N . ALA A 1 146 ? 3.290 8.700 17.685 1.00 87.81 146 ALA A N 1
ATOM 1160 C CA . ALA A 1 146 ? 3.938 7.401 17.844 1.00 87.81 146 ALA A CA 1
ATOM 1161 C C . ALA A 1 146 ? 3.803 6.915 19.299 1.00 87.81 146 ALA A C 1
ATOM 1163 O O . ALA A 1 146 ? 4.034 7.671 20.238 1.00 87.81 146 ALA A O 1
ATOM 1164 N N . GLY A 1 147 ? 3.389 5.659 19.483 1.00 91.31 147 GLY A N 1
ATOM 1165 C CA . GLY A 1 147 ? 3.157 5.075 20.808 1.00 91.31 147 GLY A CA 1
ATOM 1166 C C . GLY A 1 147 ? 1.837 5.465 21.488 1.00 91.31 147 GLY A C 1
ATOM 1167 O O . GLY A 1 147 ? 1.499 4.864 22.504 1.00 91.31 147 GLY A O 1
ATOM 1168 N N . THR A 1 148 ? 1.044 6.388 20.928 1.00 95.81 148 THR A N 1
ATOM 1169 C CA . THR A 1 148 ? -0.231 6.835 21.531 1.00 95.81 148 THR A CA 1
ATOM 1170 C C . THR A 1 148 ? -1.465 6.218 20.879 1.00 95.81 148 THR A C 1
ATOM 1172 O O . THR A 1 148 ? -2.579 6.706 21.065 1.00 95.81 148 THR A O 1
ATOM 1175 N N . LEU A 1 149 ? -1.295 5.170 20.073 1.00 97.19 149 LEU A N 1
ATOM 1176 C CA . LEU A 1 149 ? -2.431 4.462 19.493 1.00 97.19 149 LEU A CA 1
ATOM 1177 C C . LEU A 1 149 ? -3.308 3.864 20.623 1.00 97.19 149 LEU A C 1
ATOM 1179 O O . LEU A 1 149 ? -2.760 3.414 21.639 1.00 97.19 149 LEU A O 1
ATOM 1183 N N . PRO A 1 150 ? -4.636 3.756 20.443 1.00 96.75 150 PRO A N 1
ATOM 1184 C CA . PRO A 1 150 ? -5.525 3.077 21.388 1.00 96.75 150 PRO A CA 1
ATOM 1185 C C . PRO A 1 150 ? -5.135 1.616 21.653 1.00 96.75 150 PRO A C 1
ATOM 1187 O O . PRO A 1 150 ? -4.785 0.879 20.726 1.00 96.75 150 PRO A O 1
ATOM 1190 N N . LEU A 1 151 ? -5.187 1.196 22.920 1.00 96.25 151 LEU A N 1
ATOM 1191 C CA . LEU A 1 151 ? -4.911 -0.186 23.324 1.00 96.25 151 LEU A CA 1
ATOM 1192 C C . LEU A 1 151 ? -5.987 -1.140 22.801 1.00 96.25 151 LEU A C 1
ATOM 1194 O O . LEU A 1 151 ? -7.156 -0.770 22.714 1.00 96.25 151 LEU A O 1
ATOM 1198 N N . ALA A 1 152 ? -5.580 -2.375 22.496 1.00 95.75 152 ALA A N 1
ATOM 1199 C CA . ALA A 1 152 ? -6.511 -3.412 22.076 1.00 95.75 152 ALA A CA 1
ATOM 1200 C C . ALA A 1 152 ? -7.590 -3.629 23.147 1.00 95.75 152 ALA A C 1
ATOM 1202 O O . ALA A 1 152 ? -7.295 -3.708 24.342 1.00 95.75 152 ALA A O 1
ATOM 1203 N N . ARG A 1 153 ? -8.842 -3.710 22.705 1.00 96.19 153 ARG A N 1
ATOM 1204 C CA . ARG A 1 153 ? -10.016 -3.839 23.567 1.00 96.19 153 ARG A CA 1
ATOM 1205 C C . ARG A 1 153 ? -11.072 -4.645 22.835 1.00 96.19 153 ARG A C 1
ATOM 1207 O O . ARG A 1 153 ? -11.315 -4.394 21.665 1.00 96.19 153 ARG A O 1
ATOM 1214 N N . ASP A 1 154 ? -11.726 -5.564 23.527 1.00 96.94 154 ASP A N 1
ATOM 1215 C CA . ASP A 1 154 ? -12.834 -6.329 22.962 1.00 96.94 154 ASP A CA 1
ATOM 1216 C C . ASP A 1 154 ? -13.980 -6.364 23.972 1.00 96.94 154 ASP A C 1
ATOM 1218 O O . ASP A 1 154 ? -13.900 -6.986 25.032 1.00 96.94 154 ASP A O 1
ATOM 1222 N N . THR A 1 155 ? -15.015 -5.579 23.698 1.00 95.81 155 THR A N 1
ATOM 1223 C CA . THR A 1 155 ? -16.243 -5.539 24.487 1.00 95.81 155 THR A CA 1
ATOM 1224 C C . THR A 1 155 ? -17.431 -5.459 23.542 1.00 95.81 155 THR A C 1
ATOM 1226 O O . THR A 1 155 ? -17.315 -4.926 22.442 1.00 95.81 155 THR A O 1
ATOM 1229 N N . ARG A 1 156 ? -18.615 -5.882 24.003 1.00 92.06 156 ARG A N 1
ATOM 1230 C CA . ARG A 1 156 ? -19.840 -5.903 23.179 1.00 92.06 156 ARG A CA 1
ATOM 1231 C C . ARG A 1 156 ? -20.194 -4.577 22.489 1.00 92.06 156 ARG A C 1
ATOM 1233 O O . ARG A 1 156 ? -20.883 -4.604 21.483 1.00 92.06 156 ARG A O 1
ATOM 1240 N N . ALA A 1 157 ? -19.785 -3.434 23.041 1.00 93.38 157 ALA A N 1
ATOM 1241 C CA . ALA A 1 157 ? -20.124 -2.109 22.508 1.00 93.38 157 ALA A CA 1
ATOM 1242 C C . ALA A 1 157 ? -18.931 -1.371 21.876 1.00 93.38 157 ALA A C 1
ATOM 1244 O O . ALA A 1 157 ? -19.097 -0.263 21.358 1.00 93.38 157 ALA A O 1
ATOM 1245 N N . HIS A 1 158 ? -17.724 -1.926 22.001 1.00 96.31 158 HIS A N 1
ATOM 1246 C CA . HIS A 1 158 ? -16.486 -1.248 21.647 1.00 96.31 158 HIS A CA 1
ATOM 1247 C C . HIS A 1 158 ? -15.369 -2.270 21.426 1.00 96.31 158 HIS A C 1
ATOM 1249 O O . HIS A 1 158 ? -14.944 -2.947 22.370 1.00 96.31 158 HIS A O 1
ATOM 1255 N N . VAL A 1 159 ? -14.883 -2.324 20.189 1.00 97.62 159 VAL A N 1
ATOM 1256 C CA . VAL A 1 159 ? -13.767 -3.165 19.755 1.00 97.62 159 VAL A CA 1
ATOM 1257 C C . VAL A 1 159 ? -12.647 -2.267 19.230 1.00 97.62 159 VAL A C 1
ATOM 1259 O O . VAL A 1 159 ? -12.885 -1.396 18.400 1.00 97.62 159 VAL A O 1
ATOM 1262 N N . VAL A 1 160 ? -11.424 -2.482 19.706 1.00 97.81 160 VAL A N 1
ATOM 1263 C CA . VAL A 1 160 ? -10.195 -1.852 19.221 1.00 97.81 160 VAL A CA 1
ATOM 1264 C C . VAL A 1 160 ? -9.223 -2.949 18.832 1.00 97.81 160 VAL A C 1
ATOM 1266 O O . VAL A 1 160 ? -8.759 -3.715 19.679 1.00 97.81 160 VAL A O 1
ATOM 1269 N N . GLU A 1 161 ? -8.856 -2.980 17.559 1.00 97.75 161 GLU A N 1
ATOM 1270 C CA . GLU A 1 161 ? -7.868 -3.907 17.026 1.00 97.75 161 GLU A CA 1
ATOM 1271 C C . GLU A 1 161 ? -6.585 -3.170 16.663 1.00 97.75 161 GLU A C 1
ATOM 1273 O O . GLU A 1 161 ? -6.593 -2.221 15.879 1.00 97.75 161 GLU A O 1
ATOM 1278 N N . ARG A 1 162 ? -5.463 -3.631 17.218 1.00 97.44 162 ARG A N 1
ATOM 1279 C CA . ARG A 1 162 ? -4.119 -3.191 16.830 1.00 97.44 162 ARG A CA 1
ATOM 1280 C C . ARG A 1 162 ? -3.706 -3.884 15.538 1.00 97.44 162 ARG A C 1
ATOM 1282 O O . ARG A 1 162 ? -3.992 -5.066 15.354 1.00 97.44 162 ARG A O 1
ATOM 1289 N N . GLY A 1 163 ? -2.998 -3.160 14.686 1.00 96.62 163 GLY A N 1
ATOM 1290 C CA . GLY A 1 163 ? -2.454 -3.708 13.458 1.00 96.62 163 GLY A CA 1
ATOM 1291 C C . GLY A 1 163 ? -1.725 -2.647 12.653 1.00 96.62 163 GLY A C 1
ATOM 1292 O O . GLY A 1 163 ? -1.038 -1.780 13.194 1.00 96.62 163 GLY A O 1
ATOM 1293 N N . TYR A 1 164 ? -1.899 -2.726 11.345 1.00 97.06 164 TYR A N 1
ATOM 1294 C CA . TYR A 1 164 ? -1.214 -1.914 10.360 1.00 97.06 164 TYR A CA 1
ATOM 1295 C C . TYR A 1 164 ? -2.205 -1.443 9.313 1.00 97.06 164 TYR A C 1
ATOM 1297 O O . TYR A 1 164 ? -3.185 -2.122 9.014 1.00 97.06 164 TYR A O 1
ATOM 1305 N N . VAL A 1 165 ? -1.955 -0.281 8.728 1.00 97.25 165 VAL A N 1
ATOM 1306 C CA . VAL A 1 165 ? -2.765 0.219 7.622 1.00 97.25 165 VAL A CA 1
ATOM 1307 C C . VAL A 1 165 ? -1.892 0.554 6.430 1.00 97.25 165 VAL A C 1
ATOM 1309 O O . VAL A 1 165 ? -0.822 1.143 6.568 1.00 97.25 165 VAL A O 1
ATOM 1312 N N . VAL A 1 166 ? -2.370 0.183 5.248 1.00 96.62 166 VAL A N 1
ATOM 1313 C CA . VAL A 1 166 ? -1.764 0.538 3.971 1.00 96.62 166 VAL A CA 1
ATOM 1314 C C . VAL A 1 166 ? -2.563 1.678 3.361 1.00 96.62 166 VAL A C 1
ATOM 1316 O O . VAL A 1 166 ? -3.734 1.509 3.017 1.00 96.62 166 VAL A O 1
ATOM 1319 N N . GLY A 1 167 ? -1.929 2.838 3.230 1.00 95.00 167 GLY A N 1
ATOM 1320 C CA . GLY A 1 167 ? -2.432 3.958 2.448 1.00 95.00 167 GLY A CA 1
ATOM 1321 C C . GLY A 1 167 ? -1.952 3.856 1.011 1.00 95.00 167 GLY A C 1
ATOM 1322 O O . GLY A 1 167 ? -0.762 3.668 0.781 1.00 95.00 167 GLY A O 1
ATOM 1323 N N . MET A 1 168 ? -2.848 4.008 0.041 1.00 93.06 168 MET A N 1
ATOM 1324 C CA . MET A 1 168 ? -2.512 4.020 -1.388 1.00 93.06 168 MET A CA 1
ATOM 1325 C C . MET A 1 168 ? -3.074 5.267 -2.066 1.00 93.06 168 MET A C 1
ATOM 1327 O O . MET A 1 168 ? -4.175 5.720 -1.741 1.00 93.06 168 MET A O 1
ATOM 1331 N N . ARG A 1 169 ? -2.323 5.815 -3.026 1.00 90.56 169 ARG A N 1
ATOM 1332 C CA . ARG A 1 169 ? -2.723 6.970 -3.839 1.00 90.56 169 ARG A CA 1
ATOM 1333 C C . ARG A 1 169 ? -2.184 6.844 -5.267 1.00 90.56 169 ARG A C 1
ATOM 1335 O O . ARG A 1 169 ? -1.045 6.429 -5.462 1.00 90.56 169 ARG A O 1
ATOM 1342 N N . GLY A 1 170 ? -2.973 7.271 -6.255 1.00 86.31 170 GLY A N 1
ATOM 1343 C CA . GLY A 1 170 ? -2.565 7.365 -7.665 1.00 86.31 170 GLY A CA 1
ATOM 1344 C C . GLY A 1 170 ? -3.567 6.722 -8.625 1.00 86.31 170 GLY A C 1
ATOM 1345 O O . GLY A 1 170 ? -4.558 6.155 -8.188 1.00 86.31 170 GLY A O 1
ATOM 1346 N N . GLY A 1 171 ? -3.338 6.848 -9.934 1.00 77.69 171 GLY A N 1
ATOM 1347 C CA . GLY A 1 171 ? -4.116 6.144 -10.962 1.00 77.69 171 GLY A CA 1
ATOM 1348 C C . GLY A 1 171 ? -5.609 6.473 -10.971 1.00 77.69 171 GLY A C 1
ATOM 1349 O O . GLY A 1 171 ? -6.419 5.595 -11.236 1.00 77.69 171 GLY A O 1
ATOM 1350 N N . GLY A 1 172 ? -5.981 7.703 -10.603 1.00 81.38 172 GLY A N 1
ATOM 1351 C CA . GLY A 1 172 ? -7.383 8.109 -10.437 1.00 81.38 172 GLY A CA 1
ATOM 1352 C C . GLY A 1 172 ? -8.035 7.631 -9.132 1.00 81.38 172 GLY A C 1
ATOM 1353 O O . GLY A 1 172 ? -9.133 8.077 -8.802 1.00 81.38 172 GLY A O 1
ATOM 1354 N N . LEU A 1 173 ? -7.356 6.794 -8.339 1.00 78.38 173 LEU A N 1
ATOM 1355 C CA . LEU A 1 173 ? -7.844 6.368 -7.033 1.00 78.38 173 LEU A CA 1
ATOM 1356 C C . LEU A 1 173 ? -7.728 7.514 -6.027 1.00 78.38 173 LEU A C 1
ATOM 1358 O O . LEU A 1 173 ? -6.654 8.091 -5.806 1.00 78.38 173 LEU A O 1
ATOM 1362 N N . ARG A 1 174 ? -8.853 7.803 -5.366 1.00 83.88 174 ARG A N 1
ATOM 1363 C CA . ARG A 1 174 ? -8.849 8.573 -4.120 1.00 83.88 174 ARG A CA 1
ATOM 1364 C C . ARG A 1 174 ? -8.018 7.822 -3.083 1.00 83.88 174 ARG A C 1
ATOM 1366 O O . ARG A 1 174 ? -7.924 6.594 -3.121 1.00 83.88 174 ARG A O 1
ATOM 1373 N N . GLN A 1 175 ? -7.417 8.571 -2.164 1.00 88.88 175 GLN A N 1
ATOM 1374 C CA . GLN A 1 175 ? -6.627 7.983 -1.090 1.00 88.88 175 GLN A CA 1
ATOM 1375 C C . GLN A 1 175 ? -7.452 6.918 -0.362 1.00 88.88 175 GLN A C 1
ATOM 1377 O O . GLN A 1 175 ? -8.527 7.211 0.157 1.00 88.88 175 GLN A O 1
ATOM 1382 N N . THR A 1 176 ? -6.956 5.685 -0.389 1.00 91.69 176 THR A N 1
ATOM 1383 C CA . THR A 1 176 ? -7.650 4.510 0.144 1.00 91.69 176 THR A CA 1
ATOM 1384 C C . THR A 1 176 ? -6.793 3.876 1.224 1.00 91.69 176 THR A C 1
ATOM 1386 O O . THR A 1 176 ? -5.567 3.851 1.105 1.00 91.69 176 THR A O 1
ATOM 1389 N N . TRP A 1 177 ? -7.447 3.370 2.266 1.00 94.50 177 TRP A N 1
ATOM 1390 C CA . TRP A 1 177 ? -6.810 2.795 3.441 1.00 94.50 177 TRP A CA 1
ATOM 1391 C C . TRP A 1 177 ? -7.289 1.363 3.643 1.00 94.50 177 TRP A C 1
ATOM 1393 O O . TRP A 1 177 ? -8.493 1.109 3.668 1.00 94.50 177 TRP A O 1
ATOM 1403 N N . VAL A 1 178 ? -6.358 0.427 3.802 1.00 95.06 178 VAL A N 1
ATOM 1404 C CA . VAL A 1 178 ? -6.665 -0.994 4.017 1.00 95.06 178 VAL A CA 1
ATOM 1405 C C . VAL A 1 178 ? -5.972 -1.460 5.288 1.00 95.06 178 VAL A C 1
ATOM 1407 O O . VAL A 1 178 ? -4.755 -1.343 5.400 1.00 95.06 178 VAL A O 1
ATOM 1410 N N . PHE A 1 179 ? -6.750 -1.940 6.258 1.00 96.31 179 PHE A N 1
ATOM 1411 C CA . PHE A 1 179 ? -6.242 -2.393 7.552 1.00 96.31 179 PHE A CA 1
ATOM 1412 C C . PHE A 1 179 ? -5.881 -3.880 7.513 1.00 96.31 179 PHE A C 1
ATOM 1414 O O . PHE A 1 179 ? -6.610 -4.693 6.945 1.00 96.31 179 PHE A O 1
ATOM 1421 N N . PHE A 1 180 ? -4.778 -4.224 8.166 1.00 95.69 180 PHE A N 1
ATOM 1422 C CA . PHE A 1 180 ? -4.240 -5.566 8.317 1.00 95.69 180 PHE A CA 1
ATOM 1423 C C . PHE A 1 180 ? -3.894 -5.798 9.782 1.00 95.69 180 PHE A C 1
ATOM 1425 O O . PHE A 1 180 ? -3.341 -4.924 10.444 1.00 95.69 180 PHE A O 1
ATOM 1432 N N . LYS A 1 181 ? -4.179 -6.995 10.291 1.00 95.06 181 LYS A N 1
ATOM 1433 C CA . LYS A 1 181 ? -3.822 -7.363 11.667 1.00 95.06 181 LYS A CA 1
ATOM 1434 C C . LYS A 1 181 ? -2.312 -7.551 11.846 1.00 95.06 181 LYS A C 1
ATOM 1436 O O . LYS A 1 181 ? -1.771 -7.202 12.888 1.00 95.06 181 LYS A O 1
ATOM 1441 N N . ASP A 1 182 ? -1.652 -8.074 10.817 1.00 93.56 182 ASP A N 1
ATOM 1442 C CA . ASP A 1 182 ? -0.237 -8.442 10.832 1.00 93.56 182 ASP A CA 1
ATOM 1443 C C . ASP A 1 182 ? 0.567 -7.559 9.855 1.00 93.56 182 ASP A C 1
ATOM 1445 O O . ASP A 1 182 ? 0.035 -7.080 8.847 1.00 93.56 182 ASP A O 1
ATOM 1449 N N . LEU A 1 183 ? 1.850 -7.325 10.158 1.00 93.75 183 LEU A N 1
ATOM 1450 C CA . LEU A 1 183 ? 2.713 -6.401 9.406 1.00 93.75 183 LEU A CA 1
ATOM 1451 C C . LEU A 1 183 ? 3.045 -6.940 8.017 1.00 93.75 183 LEU A C 1
ATOM 1453 O O . LEU A 1 183 ? 3.062 -6.204 7.032 1.00 93.75 183 LEU A O 1
ATOM 1457 N N . GLU A 1 184 ? 3.352 -8.230 7.948 1.00 93.50 184 GLU A N 1
ATOM 1458 C CA . GLU A 1 184 ? 3.869 -8.874 6.753 1.00 93.50 184 GLU A CA 1
ATOM 1459 C C . GLU A 1 184 ? 2.851 -8.799 5.602 1.00 93.50 184 GLU A C 1
ATOM 1461 O O . GLU A 1 184 ? 3.213 -8.263 4.552 1.00 93.50 184 GLU A O 1
ATOM 1466 N N . PRO A 1 185 ? 1.566 -9.183 5.774 1.00 93.00 185 PRO A N 1
ATOM 1467 C CA . PRO A 1 185 ? 0.554 -8.979 4.738 1.00 93.00 185 PRO A CA 1
ATOM 1468 C C . PRO A 1 185 ? 0.391 -7.512 4.318 1.00 93.00 185 PRO A C 1
ATOM 1470 O O . PRO A 1 185 ? 0.205 -7.245 3.132 1.00 93.00 185 PRO A O 1
ATOM 1473 N N . ALA A 1 186 ? 0.503 -6.558 5.252 1.00 94.88 186 ALA A N 1
ATOM 1474 C CA . ALA A 1 186 ? 0.383 -5.132 4.948 1.00 94.88 186 ALA A CA 1
ATOM 1475 C C . ALA A 1 186 ? 1.505 -4.648 4.012 1.00 94.88 186 ALA A C 1
ATOM 1477 O O . ALA A 1 186 ? 1.248 -3.971 3.015 1.00 94.88 186 ALA A O 1
ATOM 1478 N N . LEU A 1 187 ? 2.754 -5.032 4.298 1.00 93.88 187 LEU A N 1
ATOM 1479 C CA . LEU A 1 187 ? 3.909 -4.688 3.464 1.00 93.88 187 LEU A CA 1
ATOM 1480 C C . LEU A 1 187 ? 3.787 -5.280 2.057 1.00 93.88 187 LEU A C 1
ATOM 1482 O O . LEU A 1 187 ? 3.991 -4.573 1.067 1.00 93.88 187 LEU A O 1
ATOM 1486 N N . ILE A 1 188 ? 3.402 -6.553 1.958 1.00 92.50 188 ILE A N 1
ATOM 1487 C CA . ILE A 1 188 ? 3.221 -7.238 0.672 1.00 92.50 188 ILE A CA 1
ATOM 1488 C C . ILE A 1 188 ? 2.082 -6.611 -0.128 1.00 92.50 188 ILE A C 1
ATOM 1490 O O . ILE A 1 188 ? 2.232 -6.359 -1.324 1.00 92.50 188 ILE A O 1
ATOM 1494 N N . PHE A 1 189 ? 0.962 -6.297 0.522 1.00 92.75 189 PHE A N 1
ATOM 1495 C CA . PHE A 1 189 ? -0.167 -5.642 -0.126 1.00 92.75 189 PHE A CA 1
ATOM 1496 C C . PHE A 1 189 ? 0.209 -4.258 -0.674 1.00 92.75 189 PHE A C 1
ATOM 1498 O O . PHE A 1 189 ? -0.038 -3.961 -1.840 1.00 92.75 189 PHE A O 1
ATOM 1505 N N . GLY A 1 190 ? 0.884 -3.422 0.120 1.00 92.00 190 GLY A N 1
ATOM 1506 C CA . GLY A 1 190 ? 1.349 -2.115 -0.352 1.00 92.00 190 GLY A CA 1
ATOM 1507 C C . GLY A 1 190 ? 2.303 -2.217 -1.547 1.00 92.00 190 GLY A C 1
ATOM 1508 O O . GLY A 1 190 ? 2.181 -1.477 -2.527 1.00 92.00 190 GLY A O 1
ATOM 1509 N N . ARG A 1 191 ? 3.212 -3.196 -1.510 1.00 89.06 191 ARG A N 1
ATOM 1510 C CA . ARG A 1 191 ? 4.182 -3.440 -2.582 1.00 89.06 191 ARG A CA 1
ATOM 1511 C C . ARG A 1 191 ? 3.531 -3.954 -3.863 1.00 89.06 191 ARG A C 1
ATOM 1513 O O . ARG A 1 191 ? 3.844 -3.456 -4.942 1.00 89.06 191 ARG A O 1
ATOM 1520 N N . THR A 1 192 ? 2.607 -4.905 -3.754 1.00 87.19 192 THR A N 1
ATOM 1521 C CA . THR A 1 192 ? 1.835 -5.413 -4.901 1.00 87.19 192 THR A CA 1
ATOM 1522 C C . THR A 1 192 ? 0.939 -4.332 -5.499 1.00 87.19 192 THR A C 1
ATOM 1524 O O . THR A 1 192 ? 0.803 -4.270 -6.718 1.00 87.19 192 THR A O 1
ATOM 1527 N N . GLY A 1 193 ? 0.441 -3.392 -4.689 1.00 84.19 193 GLY A N 1
ATOM 1528 C CA . GLY A 1 193 ? -0.228 -2.186 -5.175 1.00 84.19 193 GLY A CA 1
ATOM 1529 C C . GLY A 1 193 ? 0.611 -1.411 -6.200 1.00 84.19 193 GLY A C 1
ATOM 1530 O O . GLY A 1 193 ? 0.097 -1.024 -7.246 1.00 84.19 193 GLY A O 1
ATOM 1531 N N . ARG A 1 194 ? 1.927 -1.266 -5.988 1.00 77.31 194 ARG A N 1
ATOM 1532 C CA . ARG A 1 194 ? 2.824 -0.626 -6.977 1.00 77.31 194 ARG A CA 1
ATOM 1533 C C . ARG A 1 194 ? 3.034 -1.424 -8.257 1.00 77.31 194 ARG A C 1
ATOM 1535 O O . ARG A 1 194 ? 3.494 -0.854 -9.241 1.00 77.31 194 ARG A O 1
ATOM 1542 N N . MET A 1 195 ? 2.761 -2.722 -8.224 1.00 75.69 195 MET A N 1
ATOM 1543 C CA . MET A 1 195 ? 2.825 -3.589 -9.397 1.00 75.69 195 MET A CA 1
ATOM 1544 C C . MET A 1 195 ? 1.515 -3.588 -10.188 1.00 75.69 195 MET A C 1
ATOM 1546 O O . MET A 1 195 ? 1.482 -4.107 -11.300 1.00 75.69 195 MET A O 1
ATOM 1550 N N . SER A 1 196 ? 0.439 -3.024 -9.632 1.00 74.12 196 SER A N 1
ATOM 1551 C CA . SER A 1 196 ? -0.823 -2.878 -10.347 1.00 74.12 196 SER A CA 1
ATOM 1552 C C . SER A 1 196 ? -0.651 -1.972 -11.566 1.00 74.12 196 SER A C 1
ATOM 1554 O O . SER A 1 196 ? 0.072 -0.979 -11.530 1.00 74.12 196 SER A O 1
ATOM 1556 N N . ALA A 1 197 ? -1.360 -2.302 -12.646 1.00 62.00 197 ALA A N 1
ATOM 1557 C CA . ALA A 1 197 ? -1.391 -1.493 -13.862 1.00 62.00 197 ALA A CA 1
ATOM 1558 C C . ALA A 1 197 ? -2.060 -0.120 -13.652 1.00 62.00 197 ALA A C 1
ATOM 1560 O O . ALA A 1 197 ? -1.868 0.782 -14.467 1.00 62.00 197 ALA A O 1
ATOM 1561 N N . GLY A 1 198 ? -2.847 0.043 -12.581 1.00 66.44 198 GLY A N 1
ATOM 1562 C CA . GLY A 1 198 ? -3.316 1.359 -12.157 1.00 66.44 198 GLY A CA 1
ATOM 1563 C C . GLY A 1 198 ? -2.127 2.158 -11.643 1.00 66.44 198 GLY A C 1
ATOM 1564 O O . GLY A 1 198 ? -1.392 1.646 -10.809 1.00 66.44 198 GLY A O 1
ATOM 1565 N N . ASP A 1 199 ? -1.916 3.380 -12.140 1.00 70.81 199 ASP A N 1
ATOM 1566 C CA . ASP A 1 199 ? -0.758 4.232 -11.826 1.00 70.81 199 ASP A CA 1
ATOM 1567 C C . ASP A 1 199 ? -0.700 4.652 -10.335 1.00 70.81 199 ASP A C 1
ATOM 1569 O O . ASP A 1 199 ? -0.792 5.838 -10.007 1.00 70.81 199 ASP A O 1
ATOM 1573 N N . ILE A 1 200 ? -0.559 3.711 -9.397 1.00 82.88 200 ILE A N 1
ATOM 1574 C CA . ILE A 1 200 ? -0.358 3.985 -7.976 1.00 82.88 200 ILE A CA 1
ATOM 1575 C C . ILE A 1 200 ? 0.980 4.713 -7.856 1.00 82.88 200 ILE A C 1
ATOM 1577 O O . ILE A 1 200 ? 2.060 4.148 -8.039 1.00 82.88 200 ILE A O 1
ATOM 1581 N N . THR A 1 201 ? 0.901 6.013 -7.588 1.00 83.19 201 THR A N 1
ATOM 1582 C CA . THR A 1 201 ? 2.054 6.909 -7.520 1.00 83.19 201 THR A CA 1
ATOM 1583 C C . THR A 1 201 ? 2.759 6.802 -6.178 1.00 83.19 201 THR A C 1
ATOM 1585 O O . THR A 1 201 ? 3.947 7.108 -6.089 1.00 83.19 201 THR A O 1
ATOM 1588 N N . GLY A 1 202 ? 2.059 6.322 -5.149 1.00 86.25 202 GLY A N 1
ATOM 1589 C CA . GLY A 1 202 ? 2.637 6.059 -3.844 1.00 86.25 202 GLY A CA 1
ATOM 1590 C C . GLY A 1 202 ? 1.775 5.144 -2.985 1.00 86.25 202 GLY A C 1
ATOM 1591 O O . GLY A 1 202 ? 0.552 5.083 -3.120 1.00 86.25 202 GLY A O 1
ATOM 1592 N N . TYR A 1 203 ? 2.446 4.463 -2.065 1.00 93.31 203 TYR A N 1
ATOM 1593 C CA . TYR A 1 203 ? 1.825 3.796 -0.933 1.00 93.31 203 TYR A CA 1
ATOM 1594 C C . TYR A 1 203 ? 2.634 4.094 0.332 1.00 93.31 203 TYR A C 1
ATOM 1596 O O . TYR A 1 203 ? 3.782 4.541 0.239 1.00 93.31 203 TYR A O 1
ATOM 1604 N N . GLY A 1 204 ? 2.016 3.865 1.485 1.00 94.38 204 GLY A N 1
ATOM 1605 C CA . GLY A 1 204 ? 2.662 3.904 2.789 1.00 94.38 204 GLY A CA 1
ATOM 1606 C C . GLY A 1 204 ? 2.054 2.859 3.719 1.00 94.38 204 GLY A C 1
ATOM 1607 O O . GLY A 1 204 ? 0.839 2.662 3.689 1.00 94.38 204 GLY A O 1
ATOM 1608 N N . VAL A 1 205 ? 2.870 2.183 4.525 1.00 96.06 205 VAL A N 1
ATOM 1609 C CA . VAL A 1 205 ? 2.412 1.264 5.582 1.00 96.06 205 VAL A CA 1
ATOM 1610 C C . VAL A 1 205 ? 2.666 1.891 6.944 1.00 96.06 205 VAL A C 1
ATOM 1612 O O . VAL A 1 205 ? 3.788 2.293 7.220 1.00 96.06 205 VAL A O 1
ATOM 1615 N N . TYR A 1 206 ? 1.656 1.952 7.806 1.00 96.06 206 TYR A N 1
ATOM 1616 C CA . TYR A 1 206 ? 1.735 2.616 9.111 1.00 96.06 206 TYR A CA 1
ATOM 1617 C C . TYR A 1 206 ? 1.239 1.696 10.221 1.00 96.06 206 TYR A C 1
ATOM 1619 O O . TYR A 1 206 ? 0.393 0.834 9.978 1.00 96.06 206 TYR A O 1
ATOM 1627 N N . GLU A 1 207 ? 1.729 1.898 11.445 1.00 96.88 207 GLU A N 1
ATOM 1628 C CA . GLU A 1 207 ? 1.092 1.311 12.626 1.00 96.88 207 GLU A CA 1
ATOM 1629 C C . GLU A 1 207 ? -0.294 1.929 12.806 1.00 96.88 207 GLU A C 1
ATOM 1631 O O . GLU A 1 207 ? -0.481 3.137 12.620 1.00 96.88 207 GLU A O 1
ATOM 1636 N N . ALA A 1 208 ? -1.277 1.103 13.155 1.00 97.88 208 ALA A N 1
ATOM 1637 C CA . ALA A 1 208 ? -2.653 1.550 13.249 1.00 97.88 208 ALA A CA 1
ATOM 1638 C C . ALA A 1 208 ? -3.448 0.844 14.350 1.00 97.88 208 ALA A C 1
ATOM 1640 O O . ALA A 1 208 ? -3.111 -0.246 14.820 1.00 97.88 208 ALA A O 1
ATOM 1641 N N . ALA A 1 209 ? -4.556 1.473 14.730 1.00 98.06 209 ALA A N 1
ATOM 1642 C CA . ALA A 1 209 ? -5.624 0.847 15.486 1.00 98.06 209 ALA A CA 1
ATOM 1643 C C . ALA A 1 209 ? -6.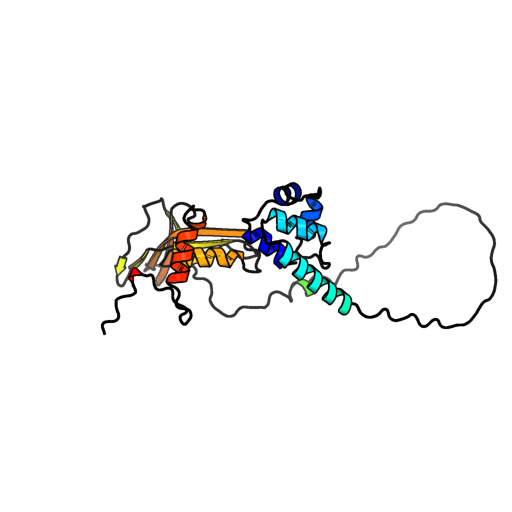962 1.095 14.781 1.00 98.06 209 ALA A C 1
ATOM 1645 O O . ALA A 1 209 ? -7.286 2.232 14.430 1.00 98.06 209 ALA A O 1
ATOM 1646 N N . ARG A 1 210 ? -7.739 0.030 14.584 1.00 97.75 210 ARG A N 1
ATOM 1647 C CA . ARG A 1 210 ? -9.111 0.094 14.082 1.00 97.75 210 ARG A CA 1
ATOM 1648 C C . ARG A 1 210 ? -10.063 0.040 15.267 1.00 97.75 210 ARG A C 1
ATOM 1650 O O . ARG A 1 210 ? -10.140 -0.979 15.945 1.00 97.75 210 ARG A O 1
ATOM 1657 N N . GLU A 1 211 ? -10.776 1.128 15.508 1.00 97.81 211 GLU A N 1
ATOM 1658 C CA . GLU A 1 211 ? -11.796 1.229 16.549 1.00 97.81 211 GLU A CA 1
ATOM 1659 C C . GLU A 1 211 ? -13.183 1.125 15.914 1.00 97.81 211 GLU A C 1
ATOM 1661 O O . GLU A 1 211 ? -13.505 1.877 14.999 1.00 97.81 211 GLU A O 1
ATOM 1666 N N . THR A 1 212 ? -14.004 0.203 16.408 1.00 97.31 212 THR A N 1
ATOM 1667 C CA . THR A 1 212 ? -15.423 0.080 16.062 1.00 97.31 212 THR A CA 1
ATOM 1668 C C . THR A 1 212 ? -16.251 0.301 17.321 1.00 97.31 212 THR A C 1
ATOM 1670 O O . THR A 1 212 ? -16.069 -0.394 18.326 1.00 97.31 212 THR A O 1
ATOM 1673 N N . ARG A 1 213 ? -17.150 1.286 17.285 1.00 96.75 213 ARG A N 1
ATOM 1674 C CA . ARG A 1 213 ? -17.991 1.669 18.424 1.00 96.75 213 ARG A CA 1
ATOM 1675 C C . ARG A 1 213 ? -19.394 2.035 17.959 1.00 96.75 213 ARG A C 1
ATOM 1677 O O . ARG A 1 213 ? -19.550 2.732 16.964 1.00 96.75 213 ARG A O 1
ATOM 1684 N N . TYR A 1 214 ? -20.412 1.633 18.715 1.00 95.50 214 TYR A N 1
ATOM 1685 C CA . TYR A 1 214 ? -21.783 2.080 18.468 1.00 95.50 214 TYR A CA 1
ATOM 1686 C C . TYR A 1 214 ? -21.994 3.520 18.961 1.00 95.50 214 TYR A C 1
ATOM 1688 O O . TYR A 1 214 ? -21.830 3.812 20.153 1.00 95.50 214 TYR A O 1
ATOM 1696 N N . ASP A 1 215 ? -22.371 4.419 18.053 1.00 94.50 215 ASP A N 1
ATOM 1697 C CA . ASP A 1 215 ? -22.780 5.783 18.371 1.00 94.50 215 ASP A CA 1
ATOM 1698 C C . ASP A 1 215 ? -24.291 5.814 18.634 1.00 94.50 215 ASP A C 1
ATOM 1700 O O . ASP A 1 215 ? -25.107 5.553 17.751 1.00 94.50 215 ASP A O 1
ATOM 1704 N N . LYS A 1 216 ? -24.670 6.139 19.874 1.00 94.38 216 LYS A N 1
ATOM 1705 C CA . LYS A 1 216 ? -26.078 6.186 20.294 1.00 94.38 216 LYS A CA 1
ATOM 1706 C C . LYS A 1 216 ? -26.851 7.358 19.692 1.00 94.38 216 LYS A C 1
ATOM 1708 O O . LYS A 1 216 ? -28.061 7.243 19.548 1.00 94.38 216 LYS A O 1
ATOM 1713 N N . ILE A 1 217 ? -26.177 8.466 19.387 1.00 94.12 217 ILE A N 1
ATOM 1714 C CA . ILE A 1 217 ? -26.798 9.666 18.818 1.00 94.12 217 ILE A CA 1
ATOM 1715 C C . ILE A 1 217 ? -27.116 9.406 17.347 1.00 94.12 217 ILE A C 1
ATOM 1717 O O . ILE A 1 217 ? -28.215 9.703 16.892 1.00 94.12 217 ILE A O 1
ATOM 1721 N N . LEU A 1 218 ? -26.166 8.813 16.619 1.00 93.31 218 LEU A N 1
ATOM 1722 C CA . LEU A 1 218 ? -26.336 8.483 15.203 1.00 93.31 218 LEU A CA 1
ATOM 1723 C C . LEU A 1 218 ? -27.075 7.159 14.971 1.00 93.31 218 LEU A C 1
ATOM 1725 O O . LEU A 1 218 ? -27.483 6.884 13.845 1.00 93.31 218 LEU A O 1
ATOM 1729 N N . GLY A 1 219 ? -27.226 6.333 16.009 1.00 95.44 219 GLY A N 1
ATOM 1730 C CA . GLY A 1 219 ? -27.883 5.030 15.924 1.00 95.44 219 GLY A CA 1
ATOM 1731 C C . GLY A 1 219 ? -27.164 4.047 14.996 1.00 95.44 219 GLY A C 1
ATOM 1732 O O . GLY A 1 219 ? -27.821 3.234 14.349 1.00 95.44 219 GLY A O 1
ATOM 1733 N N . LYS A 1 220 ? -25.833 4.143 14.874 1.00 95.50 220 LYS A N 1
ATOM 1734 C CA . LYS A 1 220 ? -25.038 3.289 13.979 1.00 95.50 220 LYS A CA 1
ATOM 1735 C C . LYS A 1 220 ? -23.667 2.951 14.550 1.00 95.50 220 LYS A C 1
ATOM 1737 O O . LYS A 1 220 ? -23.131 3.668 15.393 1.00 95.50 220 LYS A O 1
ATOM 1742 N N . GLU A 1 221 ? -23.083 1.867 14.052 1.00 95.69 221 GLU A N 1
ATOM 1743 C CA . GLU A 1 221 ? -21.671 1.572 14.276 1.00 95.69 221 GLU A CA 1
ATOM 1744 C C . GLU A 1 221 ? -20.795 2.560 13.506 1.00 95.69 221 GLU A C 1
ATOM 1746 O O . GLU A 1 221 ? -21.044 2.865 12.339 1.00 95.69 221 GLU A O 1
ATOM 1751 N N . MET A 1 222 ? -19.778 3.065 14.192 1.00 96.75 222 MET A N 1
ATOM 1752 C CA . MET A 1 222 ? -18.778 3.980 13.669 1.00 96.75 222 MET A CA 1
ATOM 1753 C C . MET A 1 222 ? -17.436 3.263 13.647 1.00 96.75 222 MET A C 1
ATOM 1755 O O . MET A 1 222 ? -17.032 2.679 14.656 1.00 96.75 222 MET A O 1
ATOM 1759 N N . THR A 1 223 ? -16.739 3.315 12.513 1.00 97.25 223 THR A N 1
ATOM 1760 C CA . THR A 1 223 ? -15.373 2.795 12.384 1.00 97.25 223 THR A CA 1
ATOM 1761 C C . THR A 1 223 ? -14.379 3.944 12.263 1.00 97.25 223 THR A C 1
ATOM 1763 O O . THR A 1 223 ? -14.355 4.669 11.265 1.00 97.25 223 THR A O 1
ATOM 1766 N N . THR A 1 224 ? -13.513 4.075 13.262 1.00 97.56 224 THR A N 1
ATOM 1767 C CA . THR A 1 224 ? -12.430 5.058 13.304 1.00 97.56 224 THR A CA 1
ATOM 1768 C C . THR A 1 224 ? -11.094 4.364 13.082 1.00 97.56 224 THR A C 1
ATOM 1770 O O . THR A 1 224 ? -10.757 3.385 13.749 1.00 97.56 224 THR A O 1
ATOM 1773 N N . LEU A 1 225 ? -10.305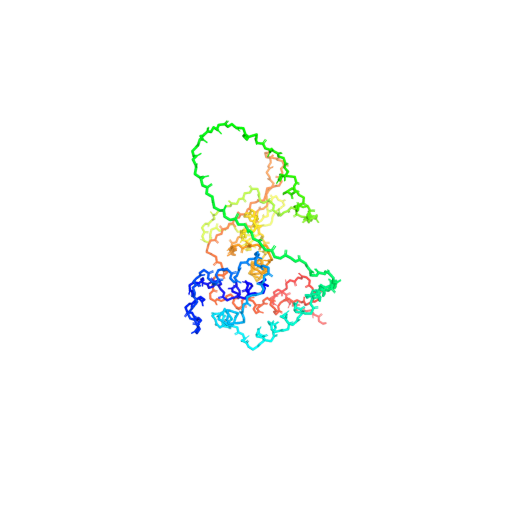 4.892 12.153 1.00 97.75 225 LEU A N 1
ATOM 1774 C CA . LEU A 1 225 ? -8.929 4.472 11.930 1.00 97.75 225 LEU A CA 1
ATOM 1775 C C . LEU A 1 225 ? -7.978 5.444 12.624 1.00 97.75 225 LEU A C 1
ATOM 1777 O O . LEU A 1 225 ? -7.936 6.621 12.277 1.00 97.75 225 LEU A O 1
ATOM 1781 N N . HIS A 1 226 ? -7.173 4.950 13.556 1.00 97.75 226 HIS A N 1
ATOM 1782 C CA . HIS A 1 226 ? -6.078 5.703 14.164 1.00 97.75 226 HIS A CA 1
ATOM 1783 C C . HIS A 1 226 ? -4.764 5.244 13.540 1.00 97.75 226 HIS A C 1
ATOM 1785 O O . HIS A 1 226 ? -4.502 4.045 13.504 1.00 97.75 226 HIS A O 1
ATOM 1791 N N . MET A 1 227 ? -3.940 6.168 13.054 1.00 96.88 227 MET A N 1
ATOM 1792 C CA . MET A 1 227 ? -2.658 5.868 12.404 1.00 96.88 227 MET A CA 1
ATOM 1793 C C . MET A 1 227 ? -1.533 6.594 13.125 1.00 96.88 227 MET A C 1
ATOM 1795 O O . MET A 1 227 ? -1.712 7.750 13.497 1.00 96.88 227 MET A O 1
ATOM 1799 N N . ALA A 1 228 ? -0.377 5.958 13.294 1.00 95.50 228 ALA A N 1
ATOM 1800 C CA . ALA A 1 228 ? 0.760 6.574 13.964 1.00 95.50 228 ALA A CA 1
ATOM 1801 C C . ALA A 1 228 ? 2.097 6.252 13.296 1.00 95.50 228 ALA A C 1
ATOM 1803 O O . ALA A 1 228 ? 2.255 5.254 12.591 1.00 95.50 228 ALA A O 1
ATOM 1804 N N . GLY A 1 229 ? 3.078 7.100 13.607 1.00 90.75 229 GLY A N 1
ATOM 1805 C C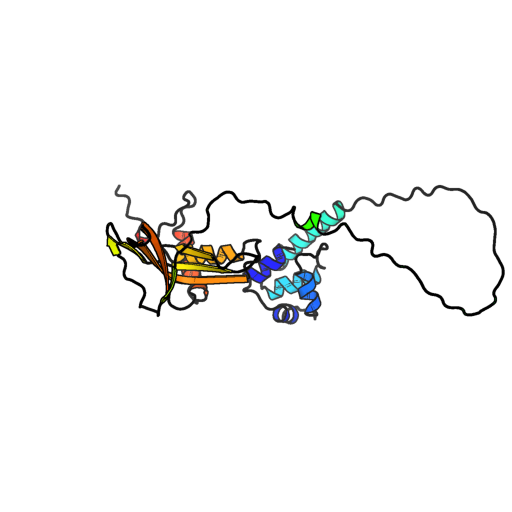A . GLY A 1 229 ? 4.477 6.885 13.266 1.00 90.75 229 GLY A CA 1
ATOM 1806 C C . GLY A 1 229 ? 4.826 7.158 11.805 1.00 90.75 229 GLY A C 1
ATOM 1807 O O . GLY A 1 229 ? 4.084 7.785 11.050 1.00 90.75 229 GLY A O 1
ATOM 1808 N N . GLU A 1 230 ? 6.019 6.705 11.435 1.00 91.38 230 GLU A N 1
ATOM 1809 C CA . GLU A 1 230 ? 6.561 6.821 10.083 1.00 91.38 230 GLU A CA 1
ATOM 1810 C C . GLU A 1 230 ? 6.206 5.606 9.220 1.00 91.38 230 GLU A C 1
ATOM 1812 O O . GLU A 1 230 ? 5.895 4.527 9.726 1.00 91.38 230 GLU A O 1
ATOM 1817 N N . SER A 1 231 ? 6.325 5.778 7.901 1.00 91.56 231 SER A N 1
ATOM 1818 C CA . SER A 1 231 ? 6.122 4.707 6.922 1.00 91.56 231 SER A CA 1
ATOM 1819 C C . SER A 1 231 ? 7.075 3.534 7.179 1.00 91.56 231 SER A C 1
ATOM 1821 O O . SER A 1 231 ? 8.299 3.676 7.130 1.00 91.56 231 SER A O 1
ATOM 1823 N N . LEU A 1 232 ? 6.514 2.353 7.409 1.00 89.38 232 LEU A N 1
ATOM 1824 C CA . LEU A 1 232 ? 7.232 1.110 7.669 1.00 89.38 232 LEU A CA 1
ATOM 1825 C C . LEU A 1 232 ? 7.814 0.487 6.390 1.00 89.38 232 LEU A C 1
ATOM 1827 O O . LEU A 1 232 ? 8.810 -0.228 6.469 1.00 89.38 232 LEU A O 1
ATOM 1831 N N . ASP A 1 233 ? 7.253 0.797 5.215 1.00 82.94 233 ASP A N 1
ATOM 1832 C CA . ASP A 1 233 ? 7.688 0.274 3.905 1.00 82.94 233 ASP A CA 1
ATOM 1833 C C . ASP A 1 233 ? 9.088 0.716 3.459 1.00 82.94 233 ASP A C 1
ATOM 1835 O O . ASP A 1 233 ? 9.591 0.207 2.465 1.00 82.94 233 ASP A O 1
ATOM 1839 N N . ARG A 1 234 ? 9.736 1.644 4.174 1.00 81.75 234 ARG A N 1
ATOM 1840 C CA . ARG A 1 234 ? 11.079 2.149 3.823 1.00 81.75 234 ARG A CA 1
ATOM 1841 C C . ARG A 1 234 ? 12.162 1.737 4.807 1.00 81.75 234 ARG A C 1
ATOM 1843 O O . ARG A 1 234 ? 13.292 2.223 4.723 1.00 81.75 234 ARG A O 1
ATOM 1850 N N . ARG A 1 235 ? 11.833 0.880 5.773 1.00 87.62 235 ARG A N 1
ATOM 1851 C CA . ARG A 1 235 ? 12.806 0.417 6.762 1.00 87.62 235 ARG A CA 1
ATOM 1852 C C . ARG A 1 235 ? 13.768 -0.590 6.130 1.00 87.62 235 ARG A C 1
ATOM 1854 O O . ARG A 1 235 ? 13.393 -1.394 5.283 1.00 87.62 235 ARG A O 1
ATOM 1861 N N . LYS A 1 236 ? 15.027 -0.579 6.583 1.00 86.31 236 LYS A N 1
ATOM 1862 C CA . LYS A 1 236 ? 16.092 -1.457 6.053 1.00 86.31 236 LYS A CA 1
ATOM 1863 C C . LYS A 1 236 ? 15.770 -2.953 6.179 1.00 86.31 236 LYS A C 1
ATOM 1865 O O . LYS A 1 236 ? 16.283 -3.747 5.399 1.00 86.31 236 LYS A O 1
ATOM 1870 N N . ASN A 1 237 ? 14.917 -3.327 7.131 1.00 86.19 237 ASN A N 1
ATOM 1871 C CA . ASN A 1 237 ? 14.523 -4.706 7.409 1.00 86.19 237 ASN A CA 1
ATOM 1872 C C . ASN A 1 237 ? 13.268 -5.175 6.642 1.00 86.19 237 ASN A C 1
ATOM 1874 O O . ASN A 1 237 ? 12.753 -6.254 6.926 1.00 86.19 237 ASN A O 1
ATOM 1878 N N . GLU A 1 238 ? 12.780 -4.427 5.643 1.00 83.69 238 GLU A N 1
ATOM 1879 C CA . GLU A 1 238 ? 11.630 -4.840 4.814 1.00 83.69 238 GLU A CA 1
ATOM 1880 C C . GLU A 1 238 ? 11.828 -6.246 4.205 1.00 83.69 238 GLU A C 1
ATOM 1882 O O . GLU A 1 238 ? 10.907 -7.064 4.175 1.00 83.69 238 GLU A O 1
ATOM 1887 N N . ARG A 1 239 ? 13.059 -6.570 3.781 1.00 85.75 239 ARG A N 1
ATOM 1888 C CA . ARG A 1 239 ? 13.408 -7.882 3.206 1.00 85.75 239 ARG A CA 1
ATOM 1889 C C . ARG A 1 239 ? 13.132 -9.042 4.166 1.00 85.75 239 ARG A C 1
ATOM 1891 O O . ARG A 1 239 ? 12.709 -10.106 3.725 1.00 85.75 239 ARG A O 1
ATOM 1898 N N . GLU A 1 240 ? 13.367 -8.856 5.459 1.00 89.50 240 GLU A N 1
ATOM 1899 C CA . GLU A 1 240 ? 13.143 -9.899 6.466 1.00 89.50 240 GLU A CA 1
ATOM 1900 C C . GLU A 1 240 ? 11.647 -10.167 6.652 1.00 89.50 240 GLU A C 1
ATOM 1902 O O . GLU A 1 240 ? 11.233 -11.318 6.771 1.00 89.50 240 GLU A O 1
ATOM 1907 N N . ALA A 1 241 ? 10.817 -9.119 6.608 1.00 87.00 241 ALA A N 1
ATOM 1908 C CA . ALA A 1 241 ? 9.364 -9.265 6.623 1.00 87.00 241 ALA A CA 1
ATOM 1909 C C . ALA A 1 241 ? 8.855 -10.018 5.382 1.00 87.00 241 ALA A C 1
ATOM 1911 O O . ALA A 1 241 ? 7.996 -10.886 5.510 1.00 87.00 241 ALA A O 1
ATOM 1912 N N . TYR A 1 242 ? 9.438 -9.758 4.207 1.00 86.06 242 TYR A N 1
ATOM 1913 C CA . TYR A 1 242 ? 9.124 -10.491 2.976 1.00 86.06 242 TYR A CA 1
ATOM 1914 C C . TYR A 1 242 ? 9.455 -11.987 3.083 1.00 86.06 242 TYR A C 1
ATOM 1916 O O . TYR A 1 242 ? 8.630 -12.833 2.743 1.00 86.06 242 TYR A O 1
ATOM 1924 N N . ILE A 1 243 ? 10.643 -12.325 3.596 1.00 87.50 243 ILE A N 1
ATOM 1925 C CA . ILE A 1 243 ? 11.051 -13.723 3.800 1.00 87.50 243 ILE A CA 1
ATOM 1926 C C . ILE A 1 243 ? 10.101 -14.421 4.781 1.00 87.50 243 ILE A C 1
ATOM 1928 O O . ILE A 1 243 ? 9.633 -15.521 4.492 1.00 87.50 243 ILE A O 1
ATOM 1932 N N . ARG A 1 244 ? 9.761 -13.773 5.905 1.00 86.06 244 ARG A N 1
ATOM 1933 C CA . ARG A 1 244 ? 8.809 -14.324 6.884 1.00 86.06 244 ARG A CA 1
ATOM 1934 C C . ARG A 1 244 ? 7.416 -14.518 6.291 1.00 86.06 244 ARG A C 1
ATOM 1936 O O . ARG A 1 244 ? 6.781 -15.528 6.584 1.00 86.06 244 ARG A O 1
ATOM 1943 N N . TRP A 1 245 ? 6.964 -13.599 5.437 1.00 87.81 245 TRP A N 1
ATOM 1944 C CA . TRP A 1 245 ? 5.707 -13.758 4.714 1.00 87.81 245 TRP A CA 1
ATOM 1945 C C . TRP A 1 245 ? 5.721 -15.015 3.846 1.00 87.81 245 TRP A C 1
ATOM 1947 O O . TRP A 1 245 ? 4.882 -15.887 4.039 1.00 87.81 245 TRP A O 1
ATOM 1957 N N . LEU A 1 246 ? 6.718 -15.158 2.964 1.00 86.25 246 LEU A N 1
ATOM 1958 C CA . LEU A 1 246 ? 6.840 -16.321 2.077 1.00 86.25 246 LEU A CA 1
ATOM 1959 C C . LEU A 1 246 ? 6.894 -17.651 2.836 1.00 86.25 246 LEU A C 1
ATOM 1961 O O . LEU A 1 246 ? 6.367 -18.647 2.359 1.00 86.25 246 LEU A O 1
ATOM 1965 N N . GLN A 1 247 ? 7.513 -17.672 4.017 1.00 86.38 247 GLN A N 1
ATOM 1966 C CA . GLN A 1 247 ? 7.574 -18.866 4.863 1.00 86.38 247 GLN A CA 1
ATOM 1967 C C . GLN A 1 247 ? 6.241 -19.193 5.561 1.00 86.38 247 GLN A C 1
ATOM 1969 O O . GLN A 1 247 ? 6.015 -20.346 5.931 1.00 86.38 247 GLN A O 1
ATOM 1974 N N . GLY A 1 248 ? 5.396 -18.186 5.802 1.00 82.94 248 GLY A N 1
ATOM 1975 C CA . GLY A 1 248 ? 4.109 -18.326 6.493 1.00 82.94 248 GLY A CA 1
ATOM 1976 C C . GLY A 1 248 ? 2.897 -18.430 5.566 1.00 82.94 248 GLY A C 1
ATOM 1977 O O . GLY A 1 248 ? 1.808 -18.761 6.035 1.00 82.94 248 GLY A O 1
ATOM 1978 N N . VAL A 1 249 ? 3.065 -18.150 4.272 1.00 83.94 249 VAL A N 1
ATOM 1979 C CA . VAL A 1 249 ? 2.045 -18.409 3.254 1.00 83.94 249 VAL A CA 1
ATOM 1980 C C . VAL A 1 249 ? 2.021 -19.901 2.965 1.00 83.94 249 VAL A C 1
ATOM 1982 O O . VAL A 1 249 ? 3.013 -20.490 2.542 1.00 83.94 249 VAL A O 1
ATOM 1985 N N . ASP A 1 250 ? 0.869 -20.506 3.206 1.00 80.25 250 ASP A N 1
ATOM 1986 C CA . ASP A 1 250 ? 0.551 -21.820 2.673 1.00 80.25 250 ASP A CA 1
ATOM 1987 C C . ASP A 1 250 ? 0.008 -21.628 1.252 1.00 80.25 250 ASP A C 1
ATOM 1989 O O . ASP A 1 250 ? -0.923 -20.854 1.054 1.00 80.25 250 ASP A O 1
ATOM 1993 N N . LEU A 1 251 ? 0.615 -22.283 0.260 1.00 77.25 251 LEU A N 1
ATOM 1994 C CA . LEU A 1 251 ? 0.245 -22.121 -1.151 1.00 77.25 251 LEU A CA 1
ATOM 1995 C C . LEU A 1 251 ? -1.176 -22.617 -1.446 1.00 77.25 251 LEU A C 1
ATOM 1997 O O . LEU A 1 251 ? -1.800 -22.139 -2.390 1.00 77.25 251 LEU A O 1
ATOM 2001 N N . GLU A 1 252 ? -1.695 -23.519 -0.612 1.00 81.19 252 GLU A N 1
ATOM 2002 C CA . GLU A 1 252 ? -3.064 -24.033 -0.703 1.00 81.19 252 GLU A CA 1
ATOM 2003 C C . GLU A 1 252 ? -4.070 -23.155 0.065 1.00 81.19 252 GLU A C 1
ATOM 2005 O O . GLU A 1 252 ? -5.276 -23.404 0.045 1.00 81.19 252 GLU A O 1
ATOM 2010 N N . SER A 1 253 ? -3.598 -22.105 0.748 1.00 69.81 253 SER A N 1
ATOM 2011 C CA . SER A 1 253 ? -4.414 -21.225 1.578 1.00 69.81 253 SER A CA 1
ATOM 2012 C C . SER A 1 253 ? -4.328 -19.772 1.126 1.00 69.81 253 SER A C 1
ATOM 2014 O O . SER A 1 253 ? -3.269 -19.222 0.843 1.00 69.81 253 SER A O 1
ATOM 2016 N N . ALA A 1 254 ? -5.462 -19.078 1.172 1.00 68.50 254 ALA A N 1
ATOM 2017 C CA . ALA A 1 254 ? -5.488 -17.624 1.027 1.00 68.50 254 ALA A CA 1
ATOM 2018 C C . ALA A 1 254 ? -5.038 -16.884 2.307 1.00 68.50 254 ALA A C 1
ATOM 2020 O O . ALA A 1 254 ? -5.104 -15.655 2.365 1.00 68.50 254 ALA A O 1
ATOM 2021 N N . GLN A 1 255 ? -4.641 -17.607 3.362 1.00 72.44 255 GLN A N 1
ATOM 2022 C CA . GLN A 1 255 ? -4.342 -17.044 4.676 1.00 72.44 255 GLN A CA 1
ATOM 2023 C C . GLN A 1 255 ? -2.848 -17.082 4.990 1.00 72.44 255 GLN A C 1
ATOM 2025 O O . GLN A 1 255 ? -2.166 -18.087 4.804 1.00 72.44 255 GLN A O 1
ATOM 2030 N N . PHE A 1 256 ? -2.357 -15.981 5.554 1.00 76.31 256 PHE A N 1
ATOM 2031 C CA . PHE A 1 256 ? -1.042 -15.925 6.176 1.00 76.31 256 PHE A CA 1
ATOM 2032 C C . PHE A 1 256 ? -1.132 -16.432 7.621 1.00 76.31 256 PHE A C 1
ATOM 2034 O O . PHE A 1 256 ? -1.868 -15.864 8.432 1.00 76.31 256 PHE A O 1
ATOM 2041 N N . ALA A 1 257 ? -0.372 -17.477 7.954 1.00 76.75 257 ALA A N 1
ATOM 2042 C CA . ALA A 1 257 ? -0.253 -17.989 9.316 1.00 76.75 257 ALA A CA 1
ATOM 2043 C C . ALA A 1 257 ? 1.167 -17.705 9.843 1.00 76.75 257 ALA A C 1
ATOM 2045 O O . ALA A 1 257 ? 2.115 -18.374 9.423 1.00 76.75 257 ALA A O 1
ATOM 2046 N N . PRO A 1 258 ? 1.357 -16.725 10.749 1.00 71.81 258 PRO A N 1
ATOM 2047 C CA . PRO A 1 258 ? 2.682 -16.432 11.287 1.00 71.81 258 PRO A CA 1
ATOM 2048 C C . PRO A 1 258 ? 3.249 -17.658 12.014 1.00 71.81 258 PRO A C 1
ATOM 2050 O O . PRO A 1 258 ? 2.502 -18.425 12.622 1.00 71.81 258 PRO A O 1
ATOM 2053 N N . GLN A 1 259 ? 4.575 -17.833 11.982 1.00 66.38 259 GLN A N 1
ATOM 2054 C CA . GLN A 1 259 ? 5.253 -19.022 12.527 1.00 66.38 259 GLN A CA 1
ATOM 2055 C C . GLN A 1 259 ? 4.893 -19.312 13.995 1.00 66.38 259 GLN A C 1
ATOM 2057 O O . GLN A 1 259 ? 4.749 -20.471 14.364 1.00 66.38 259 GLN A O 1
ATOM 2062 N N . SER A 1 260 ? 4.646 -18.281 14.809 1.00 64.69 260 SER A N 1
ATOM 2063 C CA . SER A 1 260 ? 4.220 -18.424 16.209 1.00 64.69 260 SER A CA 1
ATOM 2064 C C . SER A 1 260 ? 2.801 -18.984 16.399 1.00 64.69 260 SER A C 1
ATOM 2066 O O . SER A 1 260 ? 2.457 -19.393 17.502 1.00 64.69 260 SER A O 1
ATOM 2068 N N . ARG A 1 261 ? 1.967 -19.012 15.348 1.00 56.94 261 ARG A N 1
ATOM 2069 C CA . ARG A 1 261 ? 0.620 -19.610 15.352 1.00 56.94 261 ARG A CA 1
ATOM 2070 C C . ARG A 1 261 ? 0.555 -20.993 14.710 1.00 56.94 261 ARG A C 1
ATOM 2072 O O . ARG A 1 261 ? -0.522 -21.587 14.724 1.00 56.94 261 ARG A O 1
ATOM 2079 N N . ARG A 1 262 ? 1.660 -21.539 14.184 1.00 58.31 262 ARG A N 1
ATOM 2080 C CA . ARG A 1 262 ? 1.739 -22.978 13.886 1.00 58.31 262 ARG A CA 1
ATOM 2081 C C . ARG A 1 262 ? 1.851 -23.723 15.213 1.00 58.31 262 ARG A C 1
ATOM 2083 O O . ARG A 1 262 ? 2.910 -24.212 15.578 1.00 58.31 262 ARG A O 1
ATOM 2090 N N . VAL A 1 263 ? 0.751 -23.730 15.960 1.00 52.28 263 VAL A N 1
ATOM 2091 C CA . VAL A 1 263 ? 0.567 -24.624 17.094 1.00 52.28 263 VAL A CA 1
ATOM 2092 C C . VAL A 1 263 ? 0.769 -26.021 16.534 1.00 52.28 263 VAL A C 1
ATOM 2094 O O . VAL A 1 263 ? 0.114 -26.392 15.555 1.00 52.28 263 VAL A O 1
ATOM 2097 N N . GLU A 1 264 ? 1.739 -26.728 17.105 1.00 48.94 264 GLU A N 1
ATOM 2098 C CA . GLU A 1 264 ? 1.967 -28.150 16.904 1.00 48.94 264 GLU A CA 1
ATOM 2099 C C . GLU A 1 264 ? 0.601 -28.834 16.856 1.00 48.94 264 GLU A C 1
ATOM 2101 O O . GLU A 1 264 ? -0.129 -28.866 17.848 1.00 48.94 264 GLU A O 1
ATOM 2106 N N . LYS A 1 265 ? 0.196 -29.308 15.671 1.00 46.56 265 LYS A N 1
ATOM 2107 C CA . LYS A 1 265 ? -0.922 -30.240 15.604 1.00 46.56 265 LYS A CA 1
ATOM 2108 C C . LYS A 1 265 ? -0.442 -31.467 16.366 1.00 46.56 265 LYS A C 1
ATOM 2110 O O . LYS A 1 265 ? 0.401 -32.199 15.856 1.00 46.56 265 LYS A O 1
ATOM 2115 N N . ALA A 1 266 ? -0.917 -31.595 17.602 1.00 47.47 266 ALA A N 1
ATOM 2116 C CA . ALA A 1 266 ? -0.720 -32.764 18.433 1.00 47.47 266 ALA A CA 1
ATOM 2117 C C . ALA A 1 266 ? -1.101 -34.000 17.610 1.00 47.47 266 ALA A C 1
ATOM 2119 O O . ALA A 1 266 ? -2.209 -34.067 17.067 1.00 47.47 266 ALA A O 1
ATOM 2120 N N . VAL A 1 267 ? -0.123 -34.890 17.456 1.00 51.72 267 VAL A N 1
ATOM 2121 C CA . VAL A 1 267 ? -0.285 -36.250 16.932 1.00 51.72 267 VAL A CA 1
ATOM 2122 C C . VAL A 1 267 ? -1.031 -37.082 17.963 1.00 51.72 267 VAL A C 1
ATOM 2124 O O . VAL A 1 267 ? -0.728 -36.910 19.166 1.00 51.72 267 VAL A O 1
#

Foldseek 3Di:
DLVLLLLCVVLVVDQLVLLCVQQPDNDDSVLLVQQNDPPDPDHDDLSSQLSSCRSSVHDSVVSSVVSVVVVVVVVVPPPDPPPPPPPDDDDDDDDDDDDDDDDDDDDDDDDDDDDDDDPPVVPPPPPPPPPDDDAPDAPAEAEDEVPPADDADDDPFKGKAWFKWKWWDALPDDTGIDTDNYDLVNLVVQSVSVVDPRPGVHMFMFTWMWMWGQDPVVRDIGIYIYTYDGGPNPDPCNVVSPVQQVVQDDPVDPDGDGPVNPPPPDD

Organism: NCBI:txid795645

pLDDT: mean 78.95, std 20.58, range [29.77, 98.06]